Protein 9BIX (pdb70)

B-factor: mean 33.8, std 14.49, range [9.05, 86.95]

Sequence (244 aa):
ISSRWLLRVLPWTQVNGGTYRVNRRLLAPREYELSVAQTVLKIHSRVADLYNDPMNQMDQQLRLTVEALRERQEHEMINNREFGLLHNADLKQRIHTRSGPPTPDDLDELISRRRKTQVLLAHPRTIAAIGREWNARGIYPTGAELHGTDVRAWRGIPLLPCNKIPVTPEQTSSIIAMRLGEENQGVVGLHQTGIPDEYQPGLSVRFMGINDQAVIQYLVSAYYSAAVLVPDALGILEDVEIGH

Structure (mmCIF, N/CA/C/O backbone):
data_9BIX
#
_entry.id   9BIX
#
_cell.length_a   1.00
_cell.length_b   1.00
_cell.length_c   1.00
_cell.angle_alpha   90.00
_cell.angle_beta   90.00
_cell.angle_gamma   90.00
#
_symmetry.space_group_name_H-M   'P 1'
#
loop_
_atom_site.group_PDB
_atom_site.id
_atom_site.type_symbol
_atom_site.label_atom_id
_atom_site.label_alt_id
_atom_site.label_comp_id
_atom_site.label_asym_id
_atom_site.label_entity_id
_atom_site.label_seq_id
_atom_site.pdbx_PDB_ins_code
_atom_site.Cartn_x
_atom_site.Cartn_y
_atom_site.Cartn_z
_atom_site.occupancy
_atom_site.B_iso_or_equiv
_atom_site.auth_seq_id
_atom_site.auth_comp_id
_atom_site.auth_asym_id
_atom_site.auth_atom_id
_atom_site.pdbx_PDB_model_num
ATOM 1 N N . ILE A 1 50 ? 135.325 275.227 232.027 1.00 41.25 44 ILE A N 1
ATOM 2 C CA . ILE A 1 50 ? 136.523 274.845 231.290 1.00 41.25 44 ILE A CA 1
ATOM 3 C C . ILE A 1 50 ? 136.808 275.860 230.193 1.00 41.25 44 ILE A C 1
ATOM 4 O O . ILE A 1 50 ? 135.914 276.239 229.437 1.00 41.25 44 ILE A O 1
ATOM 9 N N . SER A 1 51 ? 138.061 276.299 230.111 1.00 36.25 45 SER A N 1
ATOM 10 C CA . SER A 1 51 ? 138.484 277.256 229.102 1.00 36.25 45 SER A CA 1
ATOM 11 C C . SER A 1 51 ? 139.865 276.868 228.597 1.00 36.25 45 SER A C 1
ATOM 12 O O . SER A 1 51 ? 140.506 275.949 229.114 1.00 36.25 45 SER A O 1
ATOM 15 N N . SER A 1 52 ? 140.316 277.575 227.567 1.00 32.84 46 SER A N 1
ATOM 16 C CA . SER A 1 52 ? 141.657 277.377 227.032 1.00 32.84 46 SER A CA 1
ATOM 17 C C . SER A 1 52 ? 142.631 278.196 227.867 1.00 32.84 46 SER A C 1
ATOM 18 O O . SER A 1 52 ? 142.643 279.429 227.791 1.00 32.84 46 SER A O 1
ATOM 21 N N . ARG A 1 53 ? 143.444 277.515 228.672 1.00 28.45 47 ARG A N 1
ATOM 22 C CA . ARG A 1 53 ? 144.387 278.182 229.567 1.00 28.45 47 ARG A CA 1
ATOM 23 C C . ARG A 1 53 ? 145.653 278.501 228.779 1.00 28.45 47 ARG A C 1
ATOM 24 O O . ARG A 1 53 ? 146.665 277.799 228.840 1.00 28.45 47 ARG A O 1
ATOM 32 N N . TRP A 1 54 ? 145.581 279.592 228.014 1.00 24.67 48 TRP A N 1
ATOM 33 C CA . TRP A 1 54 ? 146.697 279.975 227.157 1.00 24.67 48 TRP A CA 1
ATOM 34 C C . TRP A 1 54 ? 147.909 280.407 227.971 1.00 24.67 48 TRP A C 1
ATOM 35 O O . TRP A 1 54 ? 149.050 280.139 227.580 1.00 24.67 48 TRP A O 1
ATOM 46 N N . LEU A 1 55 ? 147.683 281.080 229.100 1.00 25.72 49 LEU A N 1
ATOM 47 C CA . LEU A 1 55 ? 148.798 281.589 229.891 1.00 25.72 49 LEU A CA 1
ATOM 48 C C . LEU A 1 55 ? 149.678 280.457 230.404 1.00 25.72 49 LEU A C 1
ATOM 49 O O . LEU A 1 55 ? 150.909 280.570 230.408 1.00 25.72 49 LEU A O 1
ATOM 54 N N . LEU A 1 56 ? 149.068 279.355 230.843 1.00 25.92 50 LEU A N 1
ATOM 55 C CA . LEU A 1 56 ? 149.857 278.213 231.287 1.00 25.92 50 LEU A CA 1
ATOM 56 C C . LEU A 1 56 ? 150.576 277.538 230.127 1.00 25.92 50 LEU A C 1
ATOM 57 O O . LEU A 1 56 ? 151.659 276.974 230.315 1.00 25.92 50 LEU A O 1
ATOM 62 N N . ARG A 1 57 ? 149.995 277.584 228.926 1.00 29.40 51 ARG A N 1
ATOM 63 C CA . ARG A 1 57 ? 150.594 276.901 227.785 1.00 29.40 51 ARG A CA 1
ATOM 64 C C . ARG A 1 57 ? 151.789 277.666 227.228 1.00 29.40 51 ARG A C 1
ATOM 65 O O . ARG A 1 57 ? 152.769 277.055 226.787 1.00 29.40 51 ARG A O 1
ATOM 73 N N . VAL A 1 58 ? 151.732 278.996 227.231 1.00 26.53 52 VAL A N 1
ATOM 74 C CA . VAL A 1 58 ? 152.779 279.776 226.581 1.00 26.53 52 VAL A CA 1
ATOM 75 C C . VAL A 1 58 ? 153.912 280.148 227.534 1.00 26.53 52 VAL A C 1
ATOM 76 O O . VAL A 1 58 ? 155.039 280.379 227.086 1.00 26.53 52 VAL A O 1
ATOM 80 N N . LEU A 1 59 ? 153.646 280.215 228.831 1.00 25.01 53 LEU A N 1
ATOM 81 C CA . LEU A 1 59 ? 154.683 280.590 229.785 1.00 25.01 53 LEU A CA 1
ATOM 82 C C . LEU A 1 59 ? 155.713 279.475 229.917 1.00 25.01 53 LEU A C 1
ATOM 83 O O . LEU A 1 59 ? 155.339 278.316 230.127 1.00 25.01 53 LEU A O 1
ATOM 88 N N . PRO A 1 60 ? 157.001 279.772 229.784 1.00 24.10 54 PRO A N 1
ATOM 89 C CA . PRO A 1 60 ? 158.026 278.802 230.178 1.00 24.10 54 PRO A CA 1
ATOM 90 C C . PRO A 1 60 ? 158.107 278.680 231.691 1.00 24.10 54 PRO A C 1
ATOM 91 O O . PRO A 1 60 ? 157.795 279.613 232.434 1.00 24.10 54 PRO A O 1
ATOM 95 N N . TRP A 1 61 ? 158.538 277.508 232.146 1.00 24.63 55 TRP A N 1
ATOM 96 C CA . TRP A 1 61 ? 158.562 277.183 233.566 1.00 24.63 55 TRP A CA 1
ATOM 97 C C . TRP A 1 61 ? 159.992 276.950 234.025 1.00 24.63 55 TRP A C 1
ATOM 98 O O . TRP A 1 61 ? 160.729 276.174 233.408 1.00 24.63 55 TRP A O 1
ATOM 109 N N . THR A 1 62 ? 160.374 277.619 235.108 1.00 30.09 56 THR A N 1
ATOM 110 C CA . THR A 1 62 ? 161.718 277.548 235.663 1.00 30.09 56 THR A CA 1
ATOM 111 C C . THR A 1 62 ? 161.697 276.727 236.944 1.00 30.09 56 THR A C 1
ATOM 112 O O . THR A 1 62 ? 160.865 276.966 237.825 1.00 30.09 56 THR A O 1
ATOM 116 N N . GLN A 1 63 ? 162.607 275.761 237.038 1.00 36.31 57 GLN A N 1
ATOM 117 C CA . GLN A 1 63 ? 162.713 274.941 238.236 1.00 36.31 57 GLN A CA 1
ATOM 118 C C . GLN A 1 63 ? 163.196 275.774 239.417 1.00 36.31 57 GLN A C 1
ATOM 119 O O . GLN A 1 63 ? 164.123 276.578 239.296 1.00 36.31 57 GLN A O 1
ATOM 125 N N . VAL A 1 64 ? 162.562 275.572 240.568 1.00 37.03 58 VAL A N 1
ATOM 126 C CA . VAL A 1 64 ? 162.861 276.311 241.788 1.00 37.03 58 VAL A CA 1
ATOM 127 C C . VAL A 1 64 ? 163.237 275.317 242.876 1.00 37.03 58 VAL A C 1
ATOM 128 O O . VAL A 1 64 ? 162.571 274.291 243.047 1.00 37.03 58 VAL A O 1
ATOM 132 N N . ASN A 1 65 ? 164.310 275.615 243.602 1.00 42.77 59 ASN A N 1
ATOM 133 C CA . ASN A 1 65 ? 164.785 274.776 244.693 1.00 42.77 59 ASN A CA 1
ATOM 134 C C . ASN A 1 65 ? 164.450 275.435 246.022 1.00 42.77 59 ASN A C 1
ATOM 135 O O . ASN A 1 65 ? 164.753 276.615 246.229 1.00 42.77 59 ASN A O 1
ATOM 140 N N . GLY A 1 66 ? 163.826 274.674 246.916 1.00 40.48 60 GLY A N 1
ATOM 141 C CA . GLY A 1 66 ? 163.462 275.177 248.221 1.00 40.48 60 GLY A CA 1
ATOM 142 C C . GLY A 1 66 ? 162.201 276.009 248.264 1.00 40.48 60 GLY A C 1
ATOM 143 O O . GLY A 1 66 ? 161.860 276.528 249.334 1.00 40.48 60 GLY A O 1
ATOM 144 N N . GLY A 1 67 ? 161.500 276.159 247.143 1.00 39.12 61 GLY A N 1
ATOM 145 C CA . GLY A 1 67 ? 160.280 276.938 247.131 1.00 39.12 61 GLY A CA 1
ATOM 146 C C . GLY A 1 67 ? 160.478 278.434 247.150 1.00 39.12 61 GLY A C 1
ATOM 147 O O . GLY A 1 67 ? 159.526 279.169 247.419 1.00 39.12 61 GLY A O 1
ATOM 148 N N . THR A 1 68 ? 161.690 278.911 246.875 1.00 44.07 62 THR A N 1
ATOM 149 C CA . THR A 1 68 ? 161.982 280.337 246.895 1.00 44.07 62 THR A CA 1
ATOM 150 C C . THR A 1 68 ? 162.858 280.699 245.704 1.00 44.07 62 THR A C 1
ATOM 151 O O . THR A 1 68 ? 163.680 279.900 245.249 1.00 44.07 62 THR A O 1
ATOM 155 N N . TYR A 1 69 ? 162.672 281.920 245.204 1.00 43.04 63 TYR A N 1
ATOM 156 C CA . TYR A 1 69 ? 163.374 282.406 244.024 1.00 43.04 63 TYR A CA 1
ATOM 157 C C . TYR A 1 69 ? 163.785 283.853 244.250 1.00 43.04 63 TYR A C 1
ATOM 158 O O . TYR A 1 69 ? 163.015 284.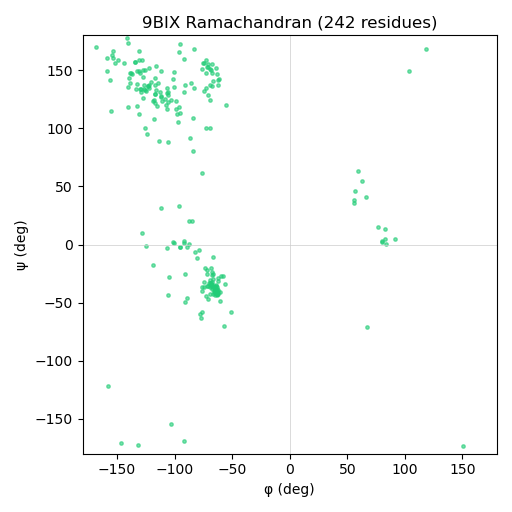642 244.802 1.00 43.04 63 TYR A O 1
ATOM 167 N N . ARG A 1 70 ? 164.997 284.198 243.820 1.00 51.19 64 ARG A N 1
ATOM 168 C CA . ARG A 1 70 ? 165.563 285.525 244.032 1.00 51.19 64 ARG A CA 1
ATOM 169 C C . ARG A 1 70 ? 165.787 286.214 242.694 1.00 51.19 64 ARG A C 1
ATOM 170 O O . ARG A 1 70 ? 166.336 285.612 241.766 1.00 51.19 64 ARG A O 1
ATOM 178 N N . VAL A 1 71 ? 165.362 287.473 242.601 1.00 56.21 65 VAL A N 1
ATOM 179 C CA . VAL A 1 71 ? 165.548 288.294 241.410 1.00 56.21 65 VAL A CA 1
ATOM 180 C C . VAL A 1 71 ? 166.195 289.607 241.829 1.00 56.21 65 VAL A C 1
ATOM 181 O O . VAL A 1 71 ? 165.679 290.303 242.710 1.00 56.21 65 VAL A O 1
ATOM 185 N N . ASN A 1 72 ? 167.315 289.947 24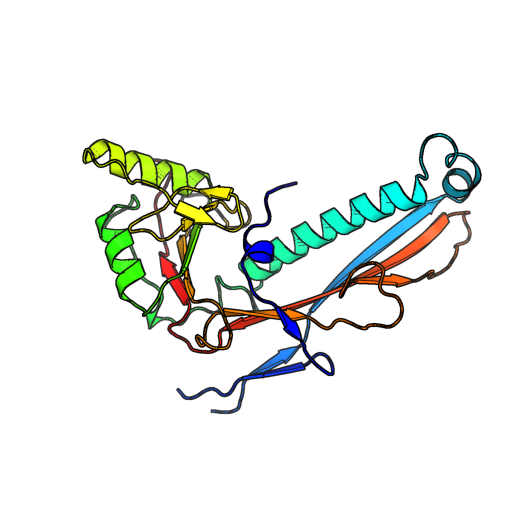1.195 1.00 67.32 66 ASN A N 1
ATOM 186 C CA . ASN A 1 72 ? 168.018 291.187 241.500 1.00 67.32 66 ASN A CA 1
ATOM 187 C C . ASN A 1 72 ? 167.278 292.382 240.913 1.00 67.32 66 ASN A C 1
ATOM 188 O O . ASN A 1 72 ? 166.900 292.375 239.737 1.00 67.32 66 ASN A O 1
ATOM 193 N N . ARG A 1 73 ? 167.084 293.414 241.731 1.00 75.03 67 ARG A N 1
ATOM 194 C CA . ARG A 1 73 ? 166.397 294.634 241.326 1.00 75.03 67 ARG A CA 1
ATOM 195 C C . ARG A 1 73 ? 167.400 295.778 241.282 1.00 75.03 67 ARG A C 1
ATOM 196 O O . ARG A 1 73 ? 168.123 296.011 242.257 1.00 75.03 67 ARG A O 1
ATOM 204 N N . ARG A 1 74 ? 167.442 296.486 240.158 1.00 84.55 68 ARG A N 1
ATOM 205 C CA . ARG A 1 74 ? 168.270 297.680 239.995 1.00 84.55 68 ARG A CA 1
ATOM 206 C C . ARG A 1 74 ? 167.359 298.815 239.537 1.00 84.55 68 ARG A C 1
ATOM 207 O O . ARG A 1 74 ? 167.015 298.902 238.354 1.00 84.55 68 ARG A O 1
ATOM 215 N N . LEU A 1 75 ? 166.972 299.681 240.468 1.00 86.95 69 LEU A N 1
ATOM 216 C CA . LEU A 1 75 ? 166.063 300.779 240.156 1.00 86.95 69 LEU A CA 1
ATOM 217 C C . LEU A 1 75 ? 166.716 301.792 239.220 1.00 86.95 69 LEU A C 1
ATOM 218 O O . LEU A 1 75 ? 167.938 301.935 239.201 1.00 86.95 69 LEU A O 1
ATOM 223 N N . LEU A 1 260 ? 167.392 297.789 244.649 1.00 77.46 254 LEU A N 1
ATOM 224 C CA . LEU A 1 260 ? 167.936 297.659 245.995 1.00 77.46 254 LEU A CA 1
ATOM 225 C C . LEU A 1 260 ? 168.105 296.194 246.374 1.00 77.46 254 LEU A C 1
ATOM 226 O O . LEU A 1 260 ? 168.809 295.445 245.697 1.00 77.46 254 LEU A O 1
ATOM 231 N N . ALA A 1 261 ? 167.458 295.794 247.464 1.00 70.56 255 ALA A N 1
ATOM 232 C CA . ALA A 1 261 ? 167.521 294.407 247.896 1.00 70.56 255 ALA A CA 1
ATOM 233 C C . ALA A 1 261 ? 166.813 293.509 246.884 1.00 70.56 255 ALA A C 1
ATOM 234 O O . ALA A 1 261 ? 165.777 293.891 246.331 1.00 70.56 255 ALA A O 1
ATOM 236 N N . PRO A 1 262 ? 167.353 292.322 246.610 1.00 63.82 256 PRO A N 1
ATOM 237 C CA . PRO A 1 262 ? 166.685 291.410 245.674 1.00 63.82 256 PRO A CA 1
ATOM 238 C C . PRO A 1 262 ? 165.303 291.018 246.172 1.00 63.82 256 PRO A C 1
ATOM 239 O O . PRO A 1 262 ? 165.083 290.826 247.369 1.00 63.82 256 PRO A O 1
ATOM 243 N N . ARG A 1 263 ? 164.367 290.903 245.234 1.00 52.72 257 ARG A N 1
ATOM 244 C CA . ARG A 1 263 ? 163.021 290.460 245.559 1.00 52.72 257 ARG A CA 1
ATOM 245 C C . ARG A 1 263 ? 162.970 288.940 245.613 1.00 52.72 257 ARG A C 1
ATOM 246 O O . ARG A 1 263 ? 163.509 288.255 244.740 1.00 52.72 257 ARG A O 1
ATOM 254 N N . GLU A 1 264 ? 162.326 288.415 246.650 1.00 52.58 258 GLU A N 1
ATOM 255 C CA . GLU A 1 264 ? 162.197 286.980 246.854 1.00 52.58 258 GLU A CA 1
ATOM 256 C C . GLU A 1 264 ? 160.777 286.543 246.525 1.00 52.58 258 GLU A C 1
ATOM 257 O O . GLU A 1 264 ? 159.810 287.155 246.989 1.00 52.58 258 GLU A O 1
ATOM 263 N N . TYR A 1 265 ? 160.660 285.488 245.725 1.00 42.22 259 TYR A N 1
ATOM 264 C CA . TYR A 1 265 ? 159.375 284.913 245.351 1.00 42.22 259 TYR A CA 1
ATOM 265 C C . TYR A 1 265 ? 159.217 283.572 246.053 1.00 42.22 259 TYR A C 1
ATOM 266 O O . TYR A 1 265 ? 160.076 282.695 245.921 1.00 42.22 259 TYR A O 1
ATOM 275 N N . GLU A 1 266 ? 158.123 283.417 246.790 1.00 39.56 260 GLU A N 1
ATOM 276 C CA . GLU A 1 266 ? 157.790 282.168 247.460 1.00 39.56 260 GLU A CA 1
ATOM 277 C C . GLU A 1 266 ? 156.639 281.505 246.721 1.00 39.56 260 GLU A C 1
ATOM 278 O O . GLU A 1 266 ? 155.660 282.171 246.369 1.00 39.56 260 GLU A O 1
ATOM 284 N N . LEU A 1 267 ? 156.761 280.202 246.482 1.00 26.80 261 LEU A N 1
ATOM 285 C CA . LEU A 1 267 ? 155.722 279.481 245.760 1.00 26.80 261 LEU A CA 1
ATOM 286 C C . LEU A 1 267 ? 154.410 279.516 246.530 1.00 26.80 261 LEU A C 1
ATOM 287 O O . LEU A 1 267 ? 154.381 279.359 247.753 1.00 26.80 261 LEU A O 1
ATOM 292 N N . SER A 1 268 ? 153.321 279.737 245.805 1.00 24.24 262 SER A N 1
ATOM 293 C CA . SER A 1 268 ? 151.979 279.673 246.358 1.00 24.24 262 SER A CA 1
ATOM 294 C C . SER A 1 268 ? 151.382 278.297 246.082 1.00 24.24 262 SER A C 1
ATOM 295 O O . SER A 1 268 ? 151.887 277.528 245.265 1.00 24.24 262 SER A O 1
ATOM 298 N N . VAL A 1 269 ? 150.295 277.986 246.780 1.00 23.89 263 VAL A N 1
ATOM 299 C CA . VAL A 1 269 ? 149.692 276.661 246.711 1.00 23.89 263 VAL A CA 1
ATOM 300 C C . VAL A 1 269 ? 148.213 276.790 246.377 1.00 23.89 263 VAL A C 1
ATOM 301 O O . VAL A 1 269 ? 147.547 277.743 246.796 1.00 23.89 263 VAL A O 1
ATOM 305 N N . ALA A 1 270 ? 147.712 275.843 245.588 1.00 26.17 264 ALA A N 1
ATOM 306 C CA . ALA A 1 270 ? 146.285 275.661 245.348 1.00 26.17 264 ALA A CA 1
ATOM 307 C C . ALA A 1 270 ? 145.913 274.279 245.870 1.00 26.17 264 ALA A C 1
ATOM 308 O O . ALA A 1 270 ? 146.284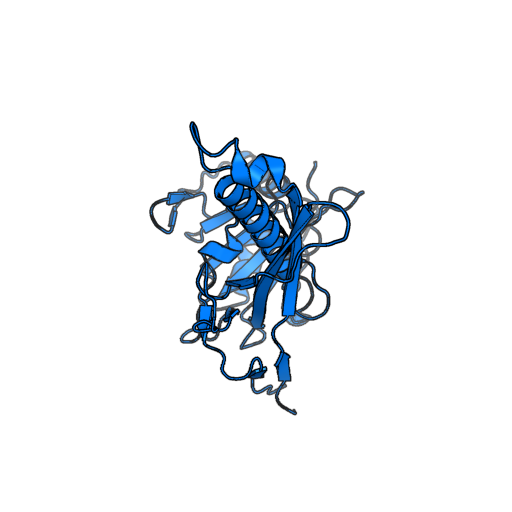 273.265 245.271 1.00 26.17 264 ALA A O 1
ATOM 310 N N . GLN A 1 271 ? 145.194 274.237 246.989 1.00 28.73 265 GLN A N 1
ATOM 311 C CA . GLN A 1 271 ? 144.870 272.991 247.668 1.00 28.73 265 GLN A CA 1
ATOM 312 C C . GLN A 1 271 ? 143.367 272.760 247.693 1.00 28.73 265 GLN A C 1
ATOM 313 O O . GLN A 1 271 ? 142.584 273.701 247.848 1.00 28.73 265 GLN A O 1
ATOM 319 N N . THR A 1 272 ? 142.976 271.496 247.548 1.00 29.65 266 THR A N 1
ATOM 320 C CA . THR A 1 272 ? 141.589 271.083 247.679 1.00 29.65 266 THR A CA 1
ATOM 321 C C . THR A 1 272 ? 141.544 269.712 248.339 1.00 29.65 266 THR A C 1
ATOM 322 O O . THR A 1 272 ? 142.512 268.950 248.287 1.00 29.65 266 THR A O 1
ATOM 326 N N . VAL A 1 273 ? 140.414 269.410 248.968 1.00 30.17 267 VAL A N 1
ATOM 327 C CA . VAL A 1 273 ? 140.188 268.123 249.616 1.00 30.17 267 VAL A CA 1
ATOM 328 C C . VAL A 1 273 ? 139.199 267.337 248.768 1.00 30.17 267 VAL A C 1
ATOM 329 O O . VAL A 1 273 ? 138.064 267.778 248.554 1.00 30.17 267 VAL A O 1
ATOM 333 N N . LEU A 1 274 ? 139.629 266.173 248.288 1.00 31.41 268 LEU A N 1
ATOM 334 C CA . LEU A 1 274 ? 138.796 265.303 247.464 1.00 31.41 268 LEU A CA 1
ATOM 335 C C . LEU A 1 274 ? 138.134 264.261 248.362 1.00 31.41 268 LEU A C 1
ATOM 336 O O . LEU A 1 274 ? 138.811 263.393 248.920 1.00 31.41 268 LEU A O 1
ATOM 341 N N . LYS A 1 275 ? 136.813 264.342 248.492 1.00 33.22 269 LYS A N 1
ATOM 342 C CA . LYS A 1 275 ? 136.045 263.465 249.369 1.00 33.22 269 LYS A CA 1
ATOM 343 C C . LYS A 1 275 ? 135.299 262.435 248.533 1.00 33.22 269 LYS A C 1
ATOM 344 O O . LYS A 1 275 ? 134.509 262.797 247.655 1.00 33.22 269 LYS A O 1
ATOM 350 N N . ILE A 1 276 ? 135.543 261.157 248.813 1.00 36.50 270 ILE A N 1
ATOM 351 C CA . ILE A 1 276 ? 134.897 260.050 248.117 1.00 36.50 270 ILE A CA 1
ATOM 352 C C . ILE A 1 276 ? 134.321 259.100 249.156 1.00 36.50 270 ILE A C 1
ATOM 353 O O . ILE A 1 276 ? 135.016 258.717 250.103 1.00 36.50 270 ILE A O 1
ATOM 358 N N . HIS A 1 277 ? 133.059 258.722 248.983 1.00 37.76 271 HIS A N 1
ATOM 359 C CA . HIS A 1 277 ? 132.460 257.726 249.859 1.00 37.76 271 HIS A CA 1
ATOM 360 C C . HIS A 1 277 ? 133.024 256.343 249.553 1.00 37.76 271 HIS A C 1
ATOM 361 O O . HIS A 1 277 ? 133.362 256.024 248.411 1.00 37.76 271 HIS A O 1
ATOM 368 N N . SER A 1 278 ? 133.129 255.517 250.597 1.00 39.35 272 SER A N 1
ATOM 369 C CA . SER A 1 278 ? 133.779 254.217 250.454 1.00 39.35 272 SER A CA 1
ATOM 370 C C . SER A 1 278 ? 132.989 253.275 249.556 1.00 39.35 272 SER A C 1
ATOM 371 O O . SER A 1 278 ? 133.580 252.400 248.912 1.00 39.35 272 SER A O 1
ATOM 374 N N . ARG A 1 279 ? 131.664 253.423 249.508 1.00 41.88 273 ARG A N 1
ATOM 375 C CA . ARG A 1 279 ? 130.863 252.583 248.624 1.00 41.88 273 ARG A CA 1
ATOM 376 C C . ARG A 1 279 ? 131.213 252.826 247.162 1.00 41.88 273 ARG A C 1
ATOM 377 O O . ARG A 1 279 ? 131.307 251.879 246.372 1.00 41.88 273 ARG A O 1
ATOM 385 N N . VAL A 1 280 ? 131.409 254.090 246.784 1.00 44.64 274 VAL A N 1
ATOM 386 C CA . VAL A 1 280 ? 131.750 254.417 245.402 1.00 44.64 274 VAL A CA 1
ATOM 387 C C . VAL A 1 280 ? 133.096 253.814 245.025 1.00 44.64 274 VAL A C 1
ATOM 388 O O . VAL A 1 280 ? 133.264 253.269 243.927 1.00 44.64 274 VAL A O 1
ATOM 392 N N . ALA A 1 281 ? 134.076 253.902 245.925 1.00 44.68 275 ALA A N 1
ATOM 393 C CA . ALA A 1 281 ? 135.402 253.373 245.627 1.00 44.68 275 ALA A CA 1
ATOM 394 C C . ALA A 1 281 ? 135.400 251.853 245.522 1.00 44.68 275 ALA A C 1
ATOM 395 O O . ALA A 1 281 ? 136.284 251.280 244.876 1.00 44.68 275 ALA A O 1
ATOM 397 N N . ASP A 1 282 ? 134.428 251.186 246.146 1.00 46.21 276 ASP A N 1
ATOM 398 C CA . ASP A 1 282 ? 134.415 249.727 246.162 1.00 46.21 276 ASP A CA 1
ATOM 399 C C . ASP A 1 282 ? 133.668 249.145 244.967 1.00 46.21 276 ASP A C 1
ATOM 400 O O . ASP A 1 282 ? 134.156 248.216 244.315 1.00 46.21 276 ASP A O 1
ATOM 405 N N . LEU A 1 283 ? 132.486 249.680 244.657 1.00 46.53 277 LEU A N 1
ATOM 406 C CA . LEU A 1 283 ? 131.567 249.013 243.745 1.00 46.53 277 LEU A CA 1
ATOM 407 C C . LEU A 1 283 ? 131.490 249.623 242.352 1.00 46.53 277 LEU A C 1
ATOM 408 O O . LEU A 1 283 ? 131.205 248.894 241.399 1.00 46.53 277 LEU A O 1
ATOM 413 N N . TYR A 1 284 ? 131.741 250.923 242.201 1.00 55.18 278 TYR A N 1
ATOM 414 C CA . TYR A 1 284 ? 131.489 251.623 240.947 1.00 55.18 278 TYR A CA 1
ATOM 415 C C . TYR A 1 284 ? 132.733 251.729 240.073 1.00 55.18 278 TYR A C 1
ATOM 416 O O . TYR A 1 284 ? 132.901 252.719 239.355 1.00 55.18 278 TYR A O 1
ATOM 425 N N . ASN A 1 285 ? 133.611 250.731 240.117 1.00 63.00 279 ASN A N 1
ATOM 426 C CA . ASN A 1 285 ? 134.849 250.755 239.351 1.00 63.00 279 ASN A CA 1
ATOM 427 C C . ASN A 1 285 ? 134.795 249.905 238.089 1.00 63.00 279 ASN A C 1
ATOM 428 O O . ASN A 1 285 ? 135.803 249.813 237.382 1.00 63.00 279 ASN A O 1
ATOM 433 N N . ASP A 1 286 ? 133.650 249.277 237.786 1.00 76.43 280 ASP A N 1
ATOM 434 C CA . ASP A 1 286 ? 133.605 248.372 236.636 1.00 76.43 280 ASP A CA 1
ATOM 435 C C . ASP A 1 286 ? 133.562 249.128 235.312 1.00 76.43 280 ASP A C 1
ATOM 436 O O . ASP A 1 286 ? 134.450 248.911 234.469 1.00 76.43 280 ASP A O 1
ATOM 441 N N . PRO A 1 287 ? 132.584 250.006 235.050 1.00 76.26 281 PRO A N 1
ATOM 442 C CA . PRO A 1 287 ? 132.604 250.704 233.753 1.00 76.26 281 PRO A CA 1
ATOM 443 C C . PRO A 1 287 ? 133.742 251.701 233.644 1.00 76.26 281 PRO A C 1
ATOM 444 O O . PRO A 1 287 ? 134.399 251.777 232.599 1.00 76.26 281 PRO A O 1
ATOM 448 N N . MET A 1 288 ? 133.994 252.467 234.702 1.00 72.01 282 MET A N 1
ATOM 449 C CA . MET A 1 288 ? 135.119 253.386 234.755 1.00 72.01 282 MET A CA 1
ATOM 450 C C . MET A 1 288 ? 135.465 253.633 236.215 1.00 72.01 282 MET A C 1
ATOM 451 O O . MET A 1 288 ? 134.572 253.732 237.061 1.00 72.01 282 MET A O 1
ATOM 456 N N . ASN A 1 289 ? 136.759 253.733 236.503 1.00 65.36 283 ASN A N 1
ATOM 457 C CA . ASN A 1 289 ? 137.228 253.959 237.867 1.00 65.36 283 ASN A CA 1
ATOM 458 C C . ASN A 1 289 ? 136.846 255.374 238.278 1.00 65.36 283 ASN A C 1
ATOM 459 O O . ASN A 1 289 ? 137.508 256.343 237.905 1.00 65.36 283 ASN A O 1
ATOM 464 N N . GLN A 1 290 ? 135.766 255.496 239.053 1.00 61.20 284 GLN A N 1
ATOM 465 C CA . GLN A 1 290 ? 135.269 256.812 239.435 1.00 61.20 284 GLN A CA 1
ATOM 466 C C . GLN A 1 290 ? 136.207 257.539 240.389 1.00 61.20 284 GLN A C 1
ATOM 467 O O . GLN A 1 290 ? 136.117 258.765 240.509 1.00 61.20 284 GLN A O 1
ATOM 473 N N . MET A 1 291 ? 137.096 256.817 241.075 1.00 61.03 285 MET A N 1
ATOM 474 C CA . MET A 1 291 ? 138.107 257.483 241.888 1.00 61.03 285 MET A CA 1
ATOM 475 C C . MET A 1 291 ? 139.052 258.297 241.015 1.00 61.03 285 MET A C 1
ATOM 476 O O . MET A 1 291 ? 139.421 259.423 241.365 1.00 61.03 285 MET A O 1
ATOM 481 N N . ASP A 1 292 ? 139.451 257.741 239.869 1.00 56.56 286 ASP A N 1
ATOM 482 C CA . ASP A 1 292 ? 140.312 258.473 238.948 1.00 56.56 286 ASP A CA 1
ATOM 483 C C . ASP A 1 292 ? 139.543 259.552 238.197 1.00 56.56 286 ASP A C 1
ATOM 484 O O . ASP A 1 292 ? 140.113 260.597 237.862 1.00 56.56 286 ASP A O 1
ATOM 489 N N . GLN A 1 293 ? 138.259 259.317 237.915 1.00 55.02 287 GLN A N 1
ATOM 490 C CA . GLN A 1 293 ? 137.449 260.328 237.242 1.00 55.02 287 GLN A CA 1
ATOM 491 C C . GLN A 1 293 ? 137.306 261.578 238.098 1.00 55.02 287 GLN A C 1
ATOM 492 O O . GLN A 1 293 ? 137.417 262.703 237.598 1.00 55.02 287 GLN A O 1
ATOM 498 N N . GLN A 1 294 ? 137.052 261.401 239.395 1.00 47.44 288 GLN A N 1
ATOM 499 C CA . GLN A 1 294 ? 136.952 262.551 240.286 1.00 47.44 288 GLN A CA 1
ATOM 500 C C . GLN A 1 294 ? 138.300 263.239 240.446 1.00 47.44 288 GLN A C 1
ATOM 501 O O . GLN A 1 294 ? 138.365 264.460 240.626 1.00 47.44 288 GLN A O 1
ATOM 507 N N . LEU A 1 295 ? 139.389 262.469 240.389 1.00 44.02 289 LEU A N 1
ATOM 508 C CA . LEU A 1 295 ? 140.715 263.061 240.509 1.00 44.02 289 LEU A CA 1
ATOM 509 C C . LEU A 1 295 ? 141.014 263.987 239.338 1.00 44.02 289 LEU A C 1
ATOM 510 O O . LEU A 1 295 ? 141.539 265.090 239.529 1.00 44.02 289 LEU A O 1
ATOM 515 N N . ARG A 1 296 ? 140.680 263.563 238.117 1.00 45.97 290 ARG A N 1
ATOM 516 C CA . ARG A 1 296 ? 140.906 264.416 236.955 1.00 45.97 290 ARG A CA 1
ATOM 517 C C . ARG A 1 296 ? 140.006 265.645 236.983 1.00 45.97 290 ARG A C 1
ATOM 518 O O . ARG A 1 296 ? 140.419 266.731 236.562 1.00 45.97 290 ARG A O 1
ATOM 526 N N . LEU A 1 297 ? 138.773 265.493 237.469 1.00 40.16 291 LEU A N 1
ATOM 527 C CA . LEU A 1 297 ? 137.877 266.640 237.571 1.00 40.16 291 LEU A CA 1
ATOM 528 C C . LEU A 1 297 ? 138.426 267.690 238.528 1.00 40.16 291 LEU A C 1
ATOM 529 O O . LEU A 1 297 ? 138.342 268.893 238.256 1.00 40.16 291 LEU A O 1
ATOM 534 N N . THR A 1 298 ? 138.986 267.254 239.659 1.00 36.97 292 THR A N 1
ATOM 535 C CA . THR A 1 298 ? 139.535 268.201 240.625 1.00 36.97 292 THR A CA 1
ATOM 536 C C . THR A 1 298 ? 140.817 268.843 240.110 1.00 36.97 292 THR A C 1
ATOM 537 O O . THR A 1 298 ? 141.076 270.021 240.380 1.00 36.97 292 THR A O 1
ATOM 541 N N . VAL A 1 299 ? 141.638 268.085 239.380 1.00 33.69 293 VAL A N 1
ATOM 542 C CA . VAL A 1 299 ? 142.874 268.639 238.834 1.00 33.69 293 VAL A CA 1
ATOM 543 C C . VAL A 1 299 ? 142.567 269.750 237.837 1.00 33.69 293 VAL A C 1
ATOM 544 O O . VAL A 1 299 ? 143.236 270.790 237.819 1.00 33.69 293 VAL A O 1
ATOM 548 N N . GLU A 1 300 ? 141.549 269.552 236.996 1.00 33.94 294 GLU A N 1
ATOM 549 C CA . GLU A 1 300 ? 141.159 270.593 236.051 1.00 33.94 294 GLU A CA 1
ATOM 550 C C . GLU A 1 300 ? 140.691 271.847 236.774 1.00 33.94 294 GLU A C 1
ATOM 551 O O . GLU A 1 300 ? 140.979 272.967 236.338 1.00 33.94 294 GLU A O 1
ATOM 557 N N . ALA A 1 301 ? 139.959 271.681 237.876 1.00 29.62 295 ALA A N 1
ATOM 558 C CA . ALA A 1 301 ? 139.523 272.836 238.653 1.00 29.62 295 ALA A CA 1
ATOM 559 C C . ALA A 1 301 ? 140.711 273.588 239.242 1.00 29.62 295 ALA A C 1
ATOM 560 O O . ALA A 1 301 ? 140.703 274.823 239.303 1.00 29.62 295 ALA A O 1
ATOM 562 N N . LEU A 1 302 ? 141.737 272.861 239.692 1.00 27.03 296 LEU A N 1
ATOM 563 C CA . LEU A 1 302 ? 142.932 273.515 240.218 1.00 27.03 296 LEU A CA 1
ATOM 564 C C . LEU A 1 302 ? 143.659 274.301 239.135 1.00 27.03 296 LEU A C 1
ATOM 565 O O . LEU A 1 302 ? 144.157 275.403 239.389 1.00 27.03 296 LEU A O 1
ATOM 570 N N . ARG A 1 303 ? 143.742 273.746 237.923 1.00 26.79 297 ARG A N 1
ATOM 571 C CA . ARG A 1 303 ? 144.403 274.452 236.830 1.00 26.79 297 ARG A CA 1
ATOM 572 C C . ARG A 1 303 ? 143.679 275.749 236.492 1.00 26.79 297 ARG A C 1
ATOM 573 O O . ARG A 1 303 ? 144.317 276.761 236.181 1.00 26.79 297 ARG A O 1
ATOM 581 N N . GLU A 1 304 ? 142.346 275.736 236.535 1.00 28.35 298 GLU A N 1
ATOM 582 C CA . GLU A 1 304 ? 141.590 276.961 236.297 1.00 28.35 298 GLU A CA 1
ATOM 583 C C . GLU A 1 304 ? 141.875 278.003 237.370 1.00 28.35 298 GLU A C 1
ATOM 584 O O . GLU A 1 304 ? 141.910 279.205 237.083 1.00 28.35 298 GLU A O 1
ATOM 590 N N . ARG A 1 305 ? 142.067 277.565 238.616 1.00 25.98 299 ARG A N 1
ATOM 591 C CA . ARG A 1 305 ? 142.364 278.509 239.688 1.00 25.98 299 ARG A CA 1
ATOM 592 C C . ARG A 1 305 ? 143.772 279.077 239.554 1.00 25.98 299 ARG A C 1
ATOM 593 O O . ARG A 1 305 ? 144.005 280.249 239.871 1.00 25.98 299 ARG A O 1
ATOM 601 N N . GLN A 1 306 ? 144.728 278.261 239.102 1.00 23.56 300 GLN A N 1
ATOM 602 C CA . GLN A 1 306 ? 146.077 278.766 238.868 1.00 23.56 300 GLN A CA 1
ATOM 603 C C . GLN A 1 306 ? 146.082 279.837 237.787 1.00 23.56 300 GLN A C 1
ATOM 604 O O . GLN A 1 306 ? 146.767 280.858 237.915 1.00 23.56 300 GLN A O 1
ATOM 610 N N . GLU A 1 307 ? 145.329 279.614 236.709 1.00 24.75 301 GLU A N 1
ATOM 611 C CA . GLU A 1 307 ? 145.220 280.611 235.651 1.00 24.75 301 GLU A CA 1
ATOM 612 C C . GLU A 1 307 ? 144.627 281.909 236.181 1.00 24.75 301 GLU A C 1
ATOM 613 O O . GLU A 1 307 ? 145.079 283.001 235.821 1.00 24.75 301 GLU A O 1
ATOM 619 N N . HIS A 1 308 ? 143.612 281.808 237.038 1.00 22.71 302 HIS A N 1
ATOM 620 C CA . HIS A 1 308 ? 142.991 283.002 237.601 1.00 22.71 302 HIS A CA 1
ATOM 621 C C . HIS A 1 308 ? 143.952 283.761 238.510 1.00 22.71 302 HIS A C 1
ATOM 622 O O . HIS A 1 308 ? 143.965 284.997 238.511 1.00 22.71 302 HIS A O 1
ATOM 629 N N . GLU A 1 309 ? 144.758 283.044 239.296 1.00 26.20 303 GLU A N 1
ATOM 630 C CA . GLU A 1 309 ? 145.629 283.713 240.257 1.00 26.20 303 GLU A CA 1
ATOM 631 C C . GLU A 1 309 ? 146.815 284.382 239.576 1.00 26.20 303 GLU A C 1
ATOM 632 O O . GLU A 1 309 ? 147.235 285.470 239.982 1.00 26.20 303 GLU A O 1
ATOM 638 N N . MET A 1 310 ? 147.362 283.763 238.532 1.00 24.87 304 MET A N 1
ATOM 639 C CA . MET A 1 310 ? 148.516 284.349 237.864 1.00 24.87 304 MET A CA 1
ATOM 640 C C . MET A 1 310 ? 148.188 285.651 237.149 1.00 24.87 304 MET A C 1
ATOM 641 O O . MET A 1 310 ? 149.110 286.346 236.714 1.00 24.87 304 MET A O 1
ATOM 646 N N . ILE A 1 311 ? 146.911 285.994 237.018 1.00 23.18 305 ILE A N 1
ATOM 647 C CA . ILE A 1 311 ? 146.497 287.255 236.424 1.00 23.18 305 ILE A CA 1
ATOM 648 C C . ILE A 1 311 ? 146.004 288.241 237.477 1.00 23.18 305 ILE A C 1
ATOM 649 O O . ILE A 1 311 ? 146.351 289.421 237.432 1.00 23.18 305 ILE A O 1
ATOM 654 N N . ASN A 1 312 ? 145.208 287.777 238.439 1.00 24.79 306 ASN A N 1
ATOM 655 C CA . ASN A 1 312 ? 144.475 288.664 239.332 1.00 24.79 306 ASN A CA 1
ATOM 656 C C . ASN A 1 312 ? 145.026 288.725 240.750 1.00 24.79 306 ASN A C 1
ATOM 657 O O . ASN A 1 312 ? 144.501 289.493 241.562 1.00 24.79 306 ASN A O 1
ATOM 662 N N . ASN A 1 313 ? 146.052 287.947 241.080 1.00 29.02 307 ASN A N 1
ATOM 663 C CA . ASN A 1 313 ? 146.604 287.997 242.427 1.00 29.02 307 ASN A CA 1
ATOM 664 C C . ASN A 1 313 ? 147.305 289.329 242.662 1.00 29.02 307 ASN A C 1
ATOM 665 O O . ASN A 1 313 ? 148.033 289.827 241.801 1.00 29.02 307 ASN A O 1
ATOM 670 N N . ARG A 1 314 ? 147.094 289.917 243.832 1.00 34.36 308 ARG A N 1
ATOM 671 C CA . ARG A 1 314 ? 147.696 291.216 244.138 1.00 34.36 308 ARG A CA 1
ATOM 672 C C . ARG A 1 314 ? 149.145 291.139 244.573 1.00 34.36 308 ARG A C 1
ATOM 673 O O . ARG A 1 314 ? 149.825 292.145 244.612 1.00 34.36 308 ARG A O 1
ATOM 681 N N . GLU A 1 315 ? 149.633 289.953 244.860 1.00 34.42 309 GLU A N 1
ATOM 682 C CA . GLU A 1 315 ? 151.040 289.827 245.224 1.00 34.42 309 GLU A CA 1
ATOM 683 C C . GLU A 1 315 ? 151.918 289.568 244.003 1.00 34.42 309 GLU A C 1
ATOM 684 O O . GLU A 1 315 ? 152.932 290.245 243.809 1.00 34.42 309 GLU A O 1
ATOM 690 N N . PHE A 1 316 ? 151.548 288.594 243.167 1.00 29.56 310 PHE A N 1
ATOM 691 C CA . PHE A 1 316 ? 152.375 288.221 242.025 1.00 29.56 310 PHE A CA 1
ATOM 692 C C . PHE A 1 316 ? 151.609 288.194 240.706 1.00 29.56 310 PHE A C 1
ATOM 693 O O . PHE A 1 316 ? 152.153 287.718 239.703 1.00 29.56 310 PHE A O 1
ATOM 701 N N . GLY A 1 317 ? 150.374 288.687 240.671 1.00 27.15 311 GLY A N 1
ATOM 702 C CA . GLY A 1 317 ? 149.621 288.684 239.432 1.00 27.15 311 GLY A CA 1
ATOM 703 C C . GLY A 1 317 ? 150.187 289.655 238.414 1.00 27.15 311 GLY A C 1
ATOM 704 O O . GLY A 1 317 ? 150.781 290.678 238.751 1.00 27.15 311 GLY A O 1
ATOM 705 N N . LEU A 1 318 ? 149.989 289.323 237.138 1.00 24.10 312 LEU A N 1
ATOM 706 C CA . LEU A 1 318 ? 150.548 290.129 236.059 1.00 24.10 312 LEU A CA 1
ATOM 707 C C . LEU A 1 318 ? 149.843 291.469 235.898 1.00 24.10 312 LEU A C 1
ATOM 708 O O . LEU A 1 318 ? 150.453 292.415 235.391 1.00 24.10 312 LEU A O 1
ATOM 713 N N . LEU A 1 319 ? 148.583 291.577 236.316 1.00 24.21 313 LEU A N 1
ATOM 714 C CA . LEU A 1 319 ? 147.869 292.842 236.227 1.00 24.21 313 LEU A CA 1
ATOM 715 C C . LEU A 1 319 ? 148.246 293.816 237.333 1.00 24.21 313 LEU A C 1
ATOM 716 O O . LEU A 1 319 ? 147.775 294.957 237.316 1.00 24.21 313 LEU A O 1
ATOM 721 N N . HIS A 1 320 ? 149.072 293.398 238.292 1.00 28.10 314 HIS A N 1
ATOM 722 C CA . HIS A 1 320 ? 149.488 294.267 239.379 1.00 28.10 314 HIS A CA 1
ATOM 723 C C . HIS A 1 320 ? 150.998 294.387 239.513 1.00 28.10 314 HIS A C 1
ATOM 724 O O . HIS A 1 320 ? 151.466 295.120 240.389 1.00 28.10 314 HIS A O 1
ATOM 731 N N . ASN A 1 321 ? 151.771 293.698 238.676 1.00 32.22 315 ASN A N 1
ATOM 732 C CA . ASN A 1 321 ? 153.226 293.742 238.731 1.00 32.22 315 ASN A CA 1
ATOM 733 C C . ASN A 1 321 ? 153.822 294.435 237.511 1.00 32.22 315 ASN A C 1
ATOM 734 O O . ASN A 1 321 ? 154.926 294.102 237.077 1.00 32.22 315 ASN A O 1
ATOM 739 N N . ALA A 1 322 ? 153.103 295.400 236.952 1.00 34.93 316 ALA A N 1
ATOM 740 C CA . ALA A 1 322 ? 153.578 296.170 235.815 1.00 34.93 316 ALA A CA 1
ATOM 741 C C . ALA A 1 322 ? 154.094 297.522 236.286 1.00 34.93 316 ALA A C 1
ATOM 742 O O . ALA A 1 322 ? 153.466 298.185 237.117 1.00 34.93 316 ALA A O 1
ATOM 744 N N . ASP A 1 323 ? 155.249 297.920 235.758 1.00 39.97 317 ASP A N 1
ATOM 745 C CA . ASP A 1 323 ? 155.827 299.210 236.101 1.00 39.97 317 ASP A CA 1
ATOM 746 C C . ASP A 1 323 ? 154.914 300.340 235.638 1.00 39.97 317 ASP A C 1
ATOM 747 O O . ASP A 1 323 ? 154.223 300.234 234.621 1.00 39.97 317 ASP A O 1
ATOM 752 N N . LEU A 1 324 ? 154.911 301.433 236.405 1.00 39.71 318 LEU A N 1
ATOM 753 C CA . LEU A 1 324 ? 154.046 302.562 236.080 1.00 39.71 318 LEU A CA 1
ATOM 754 C C . LEU A 1 324 ? 154.396 303.172 234.730 1.00 39.71 318 LEU A C 1
ATOM 755 O O . LEU A 1 324 ? 153.523 303.731 234.057 1.00 39.71 318 LEU A O 1
ATOM 760 N N . LYS A 1 325 ? 155.662 303.082 234.318 1.00 40.20 319 LYS A N 1
ATOM 761 C CA . LYS A 1 325 ? 156.041 303.559 232.993 1.00 40.20 319 LYS A CA 1
ATOM 762 C C . LYS A 1 325 ? 155.511 302.648 231.895 1.00 40.20 319 LYS A C 1
ATOM 763 O O . LYS A 1 325 ? 155.379 303.079 230.744 1.00 40.20 319 LYS A O 1
ATOM 769 N N . GLN A 1 326 ? 155.205 301.398 232.225 1.00 33.46 320 GLN A N 1
ATOM 770 C CA . GLN A 1 326 ? 154.739 300.419 231.253 1.00 33.46 320 GLN A CA 1
ATOM 771 C C . GLN A 1 326 ? 153.222 300.367 231.133 1.00 33.46 320 GLN A C 1
ATOM 772 O O . GLN A 1 326 ? 152.706 299.535 230.381 1.00 33.46 320 GLN A O 1
ATOM 778 N N . ARG A 1 327 ? 152.498 301.221 231.848 1.00 33.30 321 ARG A N 1
ATOM 779 C CA . ARG A 1 327 ? 151.046 301.297 231.749 1.00 33.30 321 ARG A CA 1
ATOM 780 C C . ARG A 1 327 ? 150.676 302.514 230.913 1.00 33.30 321 ARG A C 1
ATOM 781 O O . ARG A 1 327 ? 151.080 303.637 231.233 1.00 33.30 321 ARG A O 1
ATOM 789 N N . ILE A 1 328 ? 149.905 302.294 229.848 1.00 31.21 322 ILE A N 1
ATOM 790 C CA . ILE A 1 328 ? 149.518 303.359 228.936 1.00 31.21 322 ILE A CA 1
ATOM 791 C C . ILE A 1 328 ? 148.009 303.333 228.748 1.00 31.21 322 ILE A C 1
ATOM 792 O O . ILE A 1 328 ? 147.345 302.322 228.980 1.00 31.21 322 ILE A O 1
ATOM 797 N N . HIS A 1 329 ? 147.473 304.471 228.324 1.00 36.78 323 HIS A N 1
ATOM 798 C CA . HIS A 1 329 ? 146.053 304.629 228.058 1.00 36.78 323 HIS A CA 1
ATOM 799 C C . HIS A 1 329 ? 145.828 304.914 226.580 1.00 36.78 323 HIS A C 1
ATOM 800 O O . HIS A 1 329 ? 146.697 305.447 225.886 1.00 36.78 323 HIS A O 1
ATOM 807 N N . THR A 1 330 ? 144.646 304.542 226.103 1.00 39.51 324 THR A N 1
ATOM 808 C CA . THR A 1 330 ? 144.294 304.754 224.708 1.00 39.51 324 THR A CA 1
ATOM 809 C C . THR A 1 330 ? 143.977 306.222 224.452 1.00 39.51 324 THR A C 1
ATOM 810 O O . THR A 1 330 ? 143.612 306.970 225.363 1.00 39.51 324 THR A O 1
ATOM 814 N N . ARG A 1 331 ? 144.133 306.634 223.192 1.00 44.62 325 ARG A N 1
ATOM 815 C CA . ARG A 1 331 ? 143.781 307.998 222.809 1.00 44.62 325 ARG A CA 1
ATOM 816 C C . ARG A 1 331 ? 142.290 308.249 222.999 1.00 44.62 325 ARG A C 1
ATOM 817 O O . ARG A 1 331 ? 141.882 309.304 223.497 1.00 44.62 325 ARG A O 1
ATOM 825 N N . SER A 1 332 ? 141.462 307.285 222.606 1.00 45.02 326 SER A N 1
ATOM 826 C CA . SER A 1 332 ? 140.018 307.355 222.765 1.00 45.02 326 SER A CA 1
ATOM 827 C C . SER A 1 332 ? 139.522 306.050 223.372 1.00 45.02 326 SER A C 1
ATOM 828 O O . SER A 1 332 ? 140.305 305.198 223.797 1.00 45.02 326 SER A O 1
ATOM 831 N N . GLY A 1 333 ? 138.202 305.906 223.424 1.00 40.24 327 GLY A N 1
ATOM 832 C CA . GLY A 1 333 ? 137.581 304.738 224.003 1.00 40.24 327 GLY A CA 1
ATOM 833 C C . GLY A 1 333 ? 137.999 303.416 223.385 1.00 40.24 327 GLY A C 1
ATOM 834 O O . GLY A 1 333 ? 138.702 302.613 224.006 1.00 40.24 327 GLY A O 1
ATOM 835 N N . PRO A 1 334 ? 137.568 303.163 222.146 1.00 35.19 328 PRO A N 1
ATOM 836 C CA . PRO A 1 334 ? 137.765 301.836 221.564 1.00 35.19 328 PRO A CA 1
ATOM 837 C C . PRO A 1 334 ? 139.233 301.563 221.293 1.00 35.19 328 PRO A C 1
ATOM 838 O O . PRO A 1 334 ? 140.031 302.499 221.111 1.00 35.19 328 PRO A O 1
ATOM 842 N N . PRO A 1 335 ? 139.626 300.270 221.367 1.00 29.54 329 PRO A N 1
ATOM 843 C CA . PRO A 1 335 ? 141.014 299.896 221.066 1.00 29.54 329 PRO A CA 1
ATOM 844 C C . PRO A 1 335 ? 141.345 299.972 219.585 1.00 29.54 329 PRO A C 1
ATOM 845 O O . PRO A 1 335 ? 141.053 299.051 218.845 1.00 29.54 329 PRO A O 1
ATOM 849 N N . THR A 1 336 ? 141.995 301.022 219.161 1.00 26.83 330 THR A N 1
ATOM 850 C CA . THR A 1 336 ? 142.268 301.268 217.769 1.00 26.83 330 THR A CA 1
ATOM 851 C C . THR A 1 336 ? 143.601 300.709 217.337 1.00 26.83 330 THR A C 1
ATOM 852 O O . THR A 1 336 ? 144.425 300.381 218.150 1.00 26.83 330 THR A O 1
ATOM 856 N N . PRO A 1 337 ? 143.772 300.504 216.031 1.00 24.96 331 PRO A N 1
ATOM 857 C CA . PRO A 1 337 ? 145.053 300.017 215.504 1.00 24.96 331 PRO A CA 1
ATOM 858 C C . PRO A 1 337 ? 146.242 300.943 215.869 1.00 24.96 331 PRO A C 1
ATOM 859 O O . PRO A 1 337 ? 147.326 300.433 215.936 1.00 24.96 331 PRO A O 1
ATOM 863 N N . ASP A 1 338 ? 146.065 302.240 216.082 1.00 31.86 332 ASP A N 1
ATOM 864 C CA . ASP A 1 338 ? 147.107 303.135 216.575 1.00 31.86 332 ASP A CA 1
ATOM 865 C C . ASP A 1 338 ? 147.514 302.775 217.997 1.00 31.86 332 ASP A C 1
ATOM 866 O O . ASP A 1 338 ? 148.702 302.806 218.338 1.00 31.86 332 ASP A O 1
ATOM 871 N N . ASP A 1 339 ? 146.539 302.437 218.844 1.00 30.45 333 ASP A N 1
ATOM 872 C CA . ASP A 1 339 ? 146.840 302.054 220.220 1.00 30.45 333 ASP A CA 1
ATOM 873 C C . ASP A 1 339 ? 147.654 300.767 220.276 1.00 30.45 333 ASP A C 1
ATOM 874 O O . ASP A 1 339 ? 148.549 300.630 221.117 1.00 30.45 333 ASP A O 1
ATOM 879 N N . LEU A 1 340 ? 147.349 299.808 219.400 1.00 24.88 334 LEU A N 1
ATOM 880 C CA . LEU A 1 340 ? 148.106 298.560 219.376 1.00 24.88 334 LEU A CA 1
ATOM 881 C C . LEU A 1 340 ? 149.557 298.800 218.980 1.00 24.88 334 LEU A C 1
ATOM 882 O O . LEU A 1 340 ? 150.468 298.154 219.510 1.00 24.88 334 LEU A O 1
ATOM 887 N N . ASP A 1 341 ? 149.791 299.716 218.036 1.00 27.01 335 ASP A N 1
ATOM 888 C CA . ASP A 1 341 ? 151.155 300.019 217.617 1.00 27.01 335 ASP A CA 1
ATOM 889 C C . ASP A 1 341 ? 151.955 300.690 218.726 1.00 27.01 335 ASP A C 1
ATOM 890 O O . ASP A 1 341 ? 153.164 300.460 218.839 1.00 27.01 335 ASP A O 1
ATOM 895 N N . GLU A 1 342 ? 151.310 301.527 219.541 1.00 31.61 336 GLU A N 1
ATOM 896 C CA . GLU A 1 342 ? 152.010 302.146 220.662 1.00 31.61 336 GLU A CA 1
ATOM 897 C C . GLU A 1 342 ? 152.363 301.120 221.731 1.00 31.61 336 GLU A C 1
ATOM 898 O O . GLU A 1 342 ? 153.422 301.212 222.361 1.00 31.61 336 GLU A O 1
ATOM 904 N N . LEU A 1 343 ? 151.484 300.141 221.952 1.00 26.40 337 LEU A N 1
ATOM 905 C CA . LEU A 1 343 ? 151.729 299.143 222.988 1.00 26.40 337 LEU A CA 1
ATOM 906 C C . LEU A 1 343 ? 152.951 298.291 222.670 1.00 26.40 337 LEU A C 1
ATOM 907 O O . LEU A 1 343 ? 153.742 297.972 223.564 1.00 26.40 337 LEU A O 1
ATOM 912 N N . ILE A 1 344 ? 153.126 297.908 221.401 1.00 26.86 338 ILE A N 1
ATOM 913 C CA . ILE A 1 344 ? 154.223 297.020 221.031 1.00 26.86 338 ILE A CA 1
ATOM 914 C C . ILE A 1 344 ? 155.512 297.767 220.723 1.00 26.86 338 ILE A C 1
ATOM 915 O O . ILE A 1 344 ? 156.519 297.131 220.386 1.00 26.86 338 ILE A O 1
ATOM 920 N N . SER A 1 345 ? 155.519 299.092 220.825 1.00 30.33 339 SER A N 1
ATOM 921 C CA . SER A 1 345 ? 156.733 299.869 220.620 1.00 30.33 339 SER A CA 1
ATOM 922 C C . SER A 1 345 ? 157.460 300.191 221.918 1.00 30.33 339 SER A C 1
ATOM 923 O O . SER A 1 345 ? 158.530 300.807 221.873 1.00 30.33 339 SER A O 1
ATOM 926 N N . ARG A 1 346 ? 156.918 299.792 223.064 1.00 31.51 340 ARG A N 1
ATOM 927 C CA . ARG A 1 346 ? 157.498 300.131 224.356 1.00 31.51 340 ARG A CA 1
ATOM 928 C C . ARG A 1 346 ? 158.525 299.117 224.841 1.00 31.51 340 ARG A C 1
ATOM 929 O O . ARG A 1 346 ? 159.115 299.319 225.905 1.00 31.51 340 ARG A O 1
ATOM 937 N N . ARG A 1 347 ? 158.756 298.040 224.096 1.00 29.26 341 ARG A N 1
ATOM 938 C CA . ARG A 1 347 ? 159.732 297.040 224.504 1.00 29.26 341 ARG A CA 1
ATOM 939 C C . ARG A 1 347 ? 160.236 296.315 223.268 1.00 29.26 341 ARG A C 1
ATOM 940 O O . ARG A 1 347 ? 159.627 296.373 222.197 1.00 29.26 341 ARG A O 1
ATOM 948 N N . ARG A 1 348 ? 161.360 295.629 223.434 1.00 32.11 342 ARG A N 1
ATOM 949 C CA . ARG A 1 348 ? 161.949 294.839 222.364 1.00 32.11 342 ARG A CA 1
ATOM 950 C C . ARG A 1 348 ? 161.432 293.407 222.416 1.00 32.11 342 ARG A C 1
ATOM 951 O O . ARG A 1 348 ? 161.325 292.810 223.490 1.00 32.11 342 ARG A O 1
ATOM 959 N N . LYS A 1 349 ? 161.106 292.868 221.244 1.00 30.23 343 LYS A N 1
ATOM 960 C CA . LYS A 1 349 ? 160.707 291.472 221.079 1.00 30.23 343 LYS A CA 1
ATOM 961 C C . LYS A 1 349 ? 159.472 291.133 221.919 1.00 30.23 343 LYS A C 1
ATOM 962 O O . LYS A 1 349 ? 159.510 290.315 222.839 1.00 30.23 343 LYS A O 1
ATOM 968 N N . THR A 1 350 ? 158.363 291.791 221.591 1.00 26.07 344 THR A N 1
ATOM 969 C CA . THR A 1 350 ? 157.076 291.382 222.133 1.00 26.07 344 THR A CA 1
ATOM 970 C C . THR A 1 350 ? 156.642 290.079 221.475 1.00 26.07 344 THR A C 1
ATOM 971 O O . THR A 1 350 ? 156.744 289.920 220.256 1.00 26.07 344 THR A O 1
ATOM 975 N N . GLN A 1 351 ? 156.160 289.136 222.285 1.00 24.57 345 GLN A N 1
ATOM 976 C CA . GLN A 1 351 ? 155.925 287.783 221.807 1.00 24.57 345 GLN A CA 1
ATOM 977 C C . GLN A 1 351 ? 154.484 287.306 221.892 1.00 24.57 345 GLN A C 1
ATOM 978 O O . GLN A 1 351 ? 154.149 286.325 221.221 1.00 24.57 345 GLN A O 1
ATOM 984 N N . VAL A 1 352 ? 153.624 287.950 222.681 1.00 17.51 346 VAL A N 1
ATOM 985 C CA . VAL A 1 352 ? 152.250 287.485 222.828 1.00 17.51 346 VAL A CA 1
ATOM 986 C C . VAL A 1 352 ? 151.393 288.637 223.328 1.00 17.51 346 VAL A C 1
ATOM 987 O O . VAL A 1 352 ? 151.870 289.522 224.042 1.00 17.51 346 VAL A O 1
ATOM 991 N N . LEU A 1 353 ? 150.123 288.629 222.933 1.00 15.73 347 LEU A N 1
ATOM 992 C CA . LEU A 1 353 ? 149.117 289.565 223.412 1.00 15.73 347 LEU A CA 1
ATOM 993 C C . LEU A 1 353 ? 147.967 288.783 224.031 1.00 15.73 347 LEU A C 1
ATOM 994 O O . LEU A 1 353 ? 147.539 287.763 223.486 1.00 15.73 347 LEU A O 1
ATOM 999 N N . LEU A 1 354 ? 147.472 289.260 225.170 1.00 15.63 348 LEU A N 1
ATOM 1000 C CA . LEU A 1 354 ? 146.379 288.611 225.884 1.00 15.63 348 LEU A CA 1
ATOM 1001 C C . LEU A 1 354 ? 145.254 289.608 226.097 1.00 15.63 348 LEU A C 1
ATOM 1002 O O . LEU A 1 354 ? 145.496 290.732 226.545 1.00 15.63 348 LEU A O 1
ATOM 1007 N N . ALA A 1 355 ? 144.028 289.194 225.789 1.00 15.18 349 ALA A N 1
ATOM 1008 C CA . ALA A 1 355 ? 142.867 290.050 225.977 1.00 15.18 349 ALA A CA 1
ATOM 1009 C C . ALA A 1 355 ? 141.635 289.186 226.191 1.00 15.18 349 ALA A C 1
ATOM 1010 O O . ALA A 1 355 ? 141.617 288.000 225.856 1.00 15.18 349 ALA A O 1
ATOM 1012 N N . HIS A 1 356 ? 140.605 289.799 226.765 1.00 17.42 350 HIS A N 1
ATOM 1013 C CA . HIS A 1 356 ? 139.330 289.126 226.933 1.00 17.42 350 HIS A CA 1
ATOM 1014 C C . HIS A 1 356 ? 138.683 288.887 225.569 1.00 17.42 350 HIS A C 1
ATOM 1015 O O . HIS A 1 356 ? 138.874 289.673 224.639 1.00 17.42 350 HIS A O 1
ATOM 1022 N N . PRO A 1 357 ? 137.925 287.795 225.418 1.00 17.31 351 PRO A N 1
ATOM 1023 C CA . PRO A 1 357 ? 137.266 287.543 224.124 1.00 17.31 351 PRO A CA 1
ATOM 1024 C C . PRO A 1 357 ? 136.367 288.677 223.660 1.00 17.31 351 PRO A C 1
ATOM 1025 O O . PRO A 1 357 ? 136.265 288.921 222.452 1.00 17.31 351 PRO A O 1
ATOM 1029 N N . ARG A 1 358 ? 135.704 289.374 224.583 1.00 22.37 352 ARG A N 1
ATOM 1030 C CA . ARG A 1 358 ? 134.913 290.538 224.196 1.00 22.37 352 ARG A CA 1
ATOM 1031 C C . ARG A 1 358 ? 135.793 291.687 223.725 1.00 22.37 352 ARG A C 1
ATOM 1032 O O . ARG A 1 358 ? 135.381 292.465 222.859 1.00 22.37 352 ARG A O 1
ATOM 1040 N N . THR A 1 359 ? 136.992 291.824 224.294 1.00 18.34 353 THR A N 1
ATOM 1041 C CA . THR A 1 359 ? 137.924 292.844 223.827 1.00 18.34 353 THR A CA 1
ATOM 1042 C C . THR A 1 359 ? 138.424 292.532 222.422 1.00 18.34 353 THR A C 1
ATOM 1043 O O . THR A 1 359 ? 138.595 293.440 221.601 1.00 18.34 353 THR A O 1
ATOM 1047 N N . ILE A 1 360 ? 138.667 291.254 222.131 1.00 15.68 354 ILE A N 1
ATOM 1048 C CA . ILE A 1 360 ? 139.126 290.860 220.803 1.00 15.68 354 ILE A CA 1
ATOM 1049 C C . ILE A 1 360 ? 138.069 291.186 219.755 1.00 15.68 354 ILE A C 1
ATOM 1050 O O . ILE A 1 360 ? 138.391 291.583 218.628 1.00 15.68 354 ILE A O 1
ATOM 1055 N N . ALA A 1 361 ? 136.792 291.029 220.107 1.00 15.10 355 ALA A N 1
ATOM 1056 C CA . ALA A 1 361 ? 135.723 291.408 219.190 1.00 15.10 355 ALA A CA 1
ATOM 1057 C C . ALA A 1 361 ? 135.705 292.910 218.935 1.00 15.10 355 ALA A C 1
ATOM 1058 O O . ALA A 1 361 ? 135.413 293.343 217.816 1.00 15.10 355 ALA A O 1
ATOM 1060 N N . ALA A 1 362 ? 136.003 293.719 219.954 1.00 15.66 356 ALA A N 1
ATOM 1061 C CA . ALA A 1 362 ? 136.052 295.165 219.765 1.00 15.66 356 ALA A CA 1
ATOM 1062 C C . ALA A 1 362 ? 137.244 295.584 218.914 1.00 15.66 356 ALA A C 1
ATOM 1063 O O . ALA A 1 362 ? 137.156 296.567 218.171 1.00 15.66 356 ALA A O 1
ATOM 1065 N N . ILE A 1 363 ? 138.364 294.869 219.022 1.00 14.59 357 ILE A N 1
ATOM 1066 C CA . ILE A 1 363 ? 139.515 295.149 218.172 1.00 14.59 357 ILE A CA 1
ATOM 1067 C C . ILE A 1 363 ? 139.182 294.866 216.712 1.00 14.59 357 ILE A C 1
ATOM 1068 O O . ILE A 1 363 ? 139.554 295.632 215.816 1.00 14.59 357 ILE A O 1
ATOM 1073 N N . GLY A 1 364 ? 138.475 293.765 216.450 1.00 14.36 358 GLY A N 1
ATOM 1074 C CA . GLY A 1 364 ? 138.114 293.426 215.085 1.00 14.36 358 GLY A CA 1
ATOM 1075 C C . GLY A 1 364 ? 137.196 294.439 214.432 1.00 14.36 358 GLY A C 1
ATOM 1076 O O . GLY A 1 364 ? 137.288 294.675 213.225 1.00 14.36 358 GLY A O 1
ATOM 1077 N N . ARG A 1 365 ? 136.294 295.042 215.208 1.00 16.27 359 ARG A N 1
ATOM 1078 C CA . ARG A 1 365 ? 135.401 296.052 214.649 1.00 16.27 359 ARG A CA 1
ATOM 1079 C C . ARG A 1 365 ? 136.175 297.277 214.179 1.00 16.27 359 ARG A C 1
ATOM 1080 O O . ARG A 1 365 ? 135.820 297.894 213.169 1.00 16.27 359 ARG A O 1
ATOM 1088 N N . GLU A 1 366 ? 137.231 297.651 214.904 1.00 18.84 360 GLU A N 1
ATOM 1089 C CA . GLU A 1 366 ? 138.056 298.776 214.477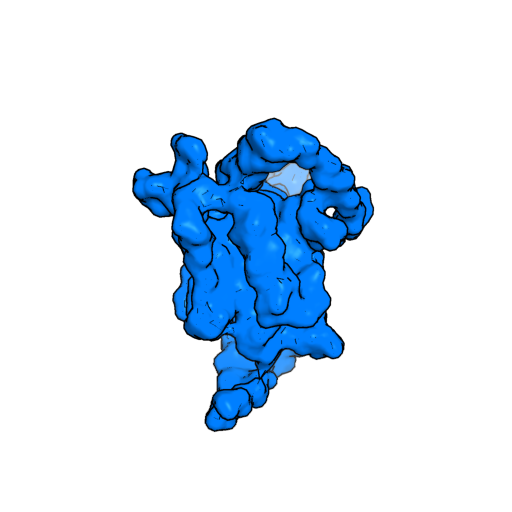 1.00 18.84 360 GLU A CA 1
ATOM 1090 C C . GLU A 1 366 ? 138.824 298.446 213.204 1.00 18.84 360 GLU A C 1
ATOM 1091 O O . GLU A 1 366 ? 139.051 299.325 212.366 1.00 18.84 360 GLU A O 1
ATOM 1097 N N . TRP A 1 367 ? 139.244 297.189 213.050 1.00 12.77 361 TRP A N 1
ATOM 1098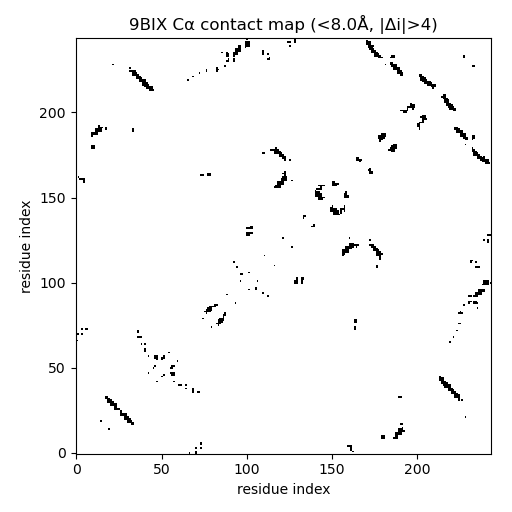 C CA . TRP A 1 367 ? 139.907 296.770 211.820 1.00 12.77 361 TRP A CA 1
ATOM 1099 C C . TRP A 1 367 ? 138.980 296.896 210.618 1.00 12.77 361 TRP A C 1
ATOM 1100 O O . TRP A 1 367 ? 139.399 297.345 209.546 1.00 12.77 361 TRP A O 1
ATOM 1111 N N . ASN A 1 368 ? 137.717 296.495 210.777 1.00 14.26 362 ASN A N 1
ATOM 1112 C CA . ASN A 1 368 ? 136.783 296.514 209.657 1.00 14.26 362 ASN A CA 1
ATOM 1113 C C . ASN A 1 368 ? 136.435 297.932 209.231 1.00 14.26 362 ASN A C 1
ATOM 1114 O O . ASN A 1 368 ? 136.211 298.181 208.042 1.00 14.26 362 ASN A O 1
ATOM 1119 N N . ALA A 1 369 ? 136.378 298.868 210.179 1.00 15.56 363 ALA A N 1
ATOM 1120 C CA . ALA A 1 369 ? 136.052 300.247 209.839 1.00 15.56 363 ALA A CA 1
ATOM 1121 C C . ALA A 1 369 ? 137.143 300.898 209.002 1.00 15.56 363 ALA A C 1
ATOM 1122 O O . ALA A 1 369 ? 136.864 301.828 208.238 1.00 15.56 363 ALA A O 1
ATOM 1124 N N . ARG A 1 370 ? 138.382 300.435 209.132 1.00 16.56 364 ARG A N 1
ATOM 1125 C CA . ARG A 1 370 ? 139.507 300.984 208.391 1.00 16.56 364 ARG A CA 1
ATOM 1126 C C . ARG A 1 370 ? 139.901 300.140 207.188 1.00 16.56 364 ARG A C 1
ATOM 1127 O O . ARG A 1 370 ? 140.848 300.497 206.483 1.00 16.56 364 ARG A O 1
ATOM 1135 N N . GLY A 1 371 ? 139.198 299.043 206.933 1.00 11.98 365 GLY A N 1
ATOM 1136 C CA . GLY A 1 371 ? 139.459 298.224 205.763 1.00 11.98 365 GLY A CA 1
ATOM 1137 C C . GLY A 1 371 ? 140.794 297.513 205.747 1.00 11.98 365 GLY A C 1
ATOM 1138 O O . GLY A 1 371 ? 141.443 297.451 204.696 1.00 11.98 365 GLY A O 1
ATOM 1139 N N . ILE A 1 372 ? 141.220 296.964 206.881 1.00 11.29 366 ILE A N 1
ATOM 1140 C CA . ILE A 1 372 ? 142.458 296.202 206.971 1.00 11.29 366 ILE A CA 1
ATOM 1141 C C . ILE A 1 372 ? 142.133 294.796 207.451 1.00 11.29 366 ILE A C 1
ATOM 1142 O O . ILE A 1 372 ? 141.273 294.609 208.318 1.00 11.29 366 ILE A O 1
ATOM 1147 N N . TYR A 1 373 ? 142.807 293.808 206.872 1.00 9.05 367 TYR A N 1
ATOM 1148 C CA . TYR A 1 373 ? 142.601 292.402 207.216 1.00 9.05 367 TYR A CA 1
ATOM 1149 C C . TYR A 1 373 ? 143.925 291.782 207.640 1.00 9.05 367 TYR A C 1
ATOM 1150 O O . TYR A 1 373 ? 144.712 291.347 206.781 1.00 9.05 367 TYR A O 1
ATOM 1159 N N . PRO A 1 374 ? 144.224 291.727 208.936 1.00 12.17 368 PRO A N 1
ATOM 1160 C CA . PRO A 1 374 ? 145.480 291.115 209.382 1.00 12.17 368 PRO A CA 1
ATOM 1161 C C . PRO A 1 374 ? 145.533 289.629 209.058 1.00 12.17 368 PRO A C 1
ATOM 1162 O O . PRO A 1 374 ? 144.516 288.938 208.976 1.00 12.17 368 PRO A O 1
ATOM 1166 N N . THR A 1 375 ? 146.761 289.137 208.882 1.00 22.21 369 THR A N 1
ATOM 1167 C CA . THR A 1 375 ? 146.961 287.809 208.311 1.00 22.21 369 THR A CA 1
ATOM 1168 C C . THR A 1 375 ? 146.717 286.696 209.328 1.00 22.21 369 THR A C 1
ATOM 1169 O O . THR A 1 375 ? 145.845 285.845 209.123 1.00 22.21 369 THR A O 1
ATOM 1173 N N . GLY A 1 376 ? 147.469 286.677 210.417 1.00 26.95 370 GLY A N 1
ATOM 1174 C CA . GLY A 1 376 ? 147.412 285.594 211.377 1.00 26.95 370 GLY A CA 1
ATOM 1175 C C . GLY A 1 376 ? 148.745 284.874 211.499 1.00 26.95 370 GLY A C 1
ATOM 1176 O O . GLY A 1 376 ? 149.668 285.055 210.704 1.00 26.95 370 GLY A O 1
ATOM 1177 N N . ALA A 1 377 ? 148.831 284.032 212.529 1.00 36.80 371 ALA A N 1
ATOM 1178 C CA . ALA A 1 377 ? 150.082 283.374 212.878 1.00 36.80 371 ALA A CA 1
ATOM 1179 C C . ALA A 1 377 ? 149.807 281.941 213.314 1.00 36.80 371 ALA A C 1
ATOM 1180 O O . ALA A 1 377 ? 148.660 281.491 213.371 1.00 36.80 371 ALA A O 1
ATOM 1182 N N . GLU A 1 378 ? 150.886 281.223 213.621 1.00 50.90 372 GLU A N 1
ATOM 1183 C CA . GLU A 1 378 ? 150.828 279.848 214.100 1.00 50.90 372 GLU A CA 1
ATOM 1184 C C . GLU A 1 378 ? 151.587 279.758 215.414 1.00 50.90 372 GLU A C 1
ATOM 1185 O O . GLU A 1 378 ? 152.708 280.265 215.521 1.00 50.90 372 GLU A O 1
ATOM 1191 N N . LEU A 1 379 ? 150.982 279.112 216.409 1.00 49.33 373 LEU A N 1
ATOM 1192 C CA . LEU A 1 379 ? 151.566 279.022 217.742 1.00 49.33 373 LEU A CA 1
ATOM 1193 C C . LEU A 1 379 ? 151.324 277.631 218.304 1.00 49.33 373 LEU A C 1
ATOM 1194 O O . LEU A 1 379 ? 150.171 277.226 218.479 1.00 49.33 373 LEU A O 1
ATOM 1199 N N . HIS A 1 380 ? 152.412 276.910 218.586 1.00 53.35 374 HIS A N 1
ATOM 1200 C CA . HIS A 1 380 ? 152.354 275.594 219.230 1.00 53.35 374 HIS A CA 1
ATOM 1201 C C . HIS A 1 380 ? 151.463 274.625 218.456 1.00 53.35 374 HIS A C 1
ATOM 1202 O O . HIS A 1 380 ? 150.739 273.813 219.037 1.00 53.35 374 HIS A O 1
ATOM 1209 N N . GLY A 1 381 ? 151.521 274.706 217.127 1.00 53.88 375 GLY A N 1
ATOM 1210 C CA . GLY A 1 381 ? 150.716 273.860 216.275 1.00 53.88 375 GLY A CA 1
ATOM 1211 C C . GLY A 1 381 ? 149.305 274.350 216.033 1.00 53.88 375 GLY A C 1
ATOM 1212 O O . GLY A 1 381 ? 148.549 273.681 215.317 1.00 53.88 375 GLY A O 1
ATOM 1213 N N . THR A 1 382 ? 148.926 275.489 216.601 1.00 51.49 376 THR A N 1
ATOM 1214 C CA . THR A 1 382 ? 147.597 276.054 216.434 1.00 51.49 376 THR A CA 1
ATOM 1215 C C . THR A 1 382 ? 147.685 277.342 215.625 1.00 51.49 376 THR A C 1
ATOM 1216 O O . THR A 1 382 ? 148.689 278.057 215.676 1.00 51.49 376 THR A O 1
ATOM 1220 N N . ASP A 1 383 ? 146.629 277.628 214.869 1.00 46.54 377 ASP A N 1
ATOM 1221 C CA . ASP A 1 383 ? 146.524 278.861 214.101 1.00 46.54 377 ASP A CA 1
ATOM 1222 C C . ASP A 1 383 ? 145.676 279.855 214.885 1.00 46.54 377 ASP A C 1
ATOM 1223 O O . ASP A 1 383 ? 144.530 279.558 215.237 1.00 46.54 377 ASP A O 1
ATOM 1228 N N . VAL A 1 384 ? 146.239 281.034 215.150 1.00 31.81 378 VAL A N 1
ATOM 1229 C CA . VAL A 1 384 ? 145.598 282.052 215.969 1.00 31.81 378 VAL A CA 1
ATOM 1230 C C . VAL A 1 384 ? 145.669 283.388 215.241 1.00 31.81 378 VAL A C 1
ATOM 1231 O O . VAL A 1 384 ? 146.395 283.552 214.261 1.00 31.81 378 VAL A O 1
ATOM 1235 N N . ARG A 1 385 ? 144.890 284.346 215.734 1.00 22.92 379 ARG A N 1
ATOM 1236 C CA . ARG A 1 385 ? 144.919 285.697 215.201 1.00 22.92 379 ARG A CA 1
ATOM 1237 C C . ARG A 1 385 ? 146.184 286.422 215.648 1.00 22.92 379 ARG A C 1
ATOM 1238 O O . ARG A 1 385 ? 146.797 286.089 216.664 1.00 22.92 379 ARG A O 1
ATOM 1246 N N . ALA A 1 386 ? 146.574 287.429 214.870 1.00 16.15 380 ALA A N 1
ATOM 1247 C CA . ALA A 1 386 ? 147.825 288.126 215.122 1.00 16.15 380 ALA A CA 1
ATOM 1248 C C . ALA A 1 386 ? 147.707 289.577 214.687 1.00 16.15 380 ALA A C 1
ATOM 1249 O O . ALA A 1 386 ? 146.849 289.941 213.880 1.00 16.15 380 ALA A O 1
ATOM 1251 N N . TRP A 1 387 ? 148.587 290.405 215.243 1.00 14.12 381 TRP A N 1
ATOM 1252 C CA . TRP A 1 387 ? 148.745 291.794 214.835 1.00 14.12 381 TRP A CA 1
ATOM 1253 C C . TRP A 1 387 ? 150.231 292.063 214.662 1.00 14.12 381 TRP A C 1
ATOM 1254 O O . TRP A 1 387 ? 150.997 291.935 215.621 1.00 14.12 381 TRP A O 1
ATOM 1265 N N . ARG A 1 388 ? 150.632 292.428 213.443 1.00 14.27 382 ARG A N 1
ATOM 1266 C CA . ARG A 1 388 ? 152.042 292.615 213.093 1.00 14.27 382 ARG A CA 1
ATOM 1267 C C . ARG A 1 388 ? 152.858 291.362 213.399 1.00 14.27 382 ARG A C 1
ATOM 1268 O O . ARG A 1 388 ? 154.014 291.438 213.817 1.00 14.27 382 ARG A O 1
ATOM 1276 N N . GLY A 1 389 ? 152.250 290.197 213.192 1.00 14.41 383 GLY A N 1
ATOM 1277 C CA . GLY A 1 389 ? 152.913 288.934 213.432 1.00 14.41 383 GLY A CA 1
ATOM 1278 C C . GLY A 1 389 ? 152.953 288.482 214.874 1.00 14.41 383 GLY A C 1
ATOM 1279 O O . GLY A 1 389 ? 153.545 287.435 215.158 1.00 14.41 383 GLY A O 1
ATOM 1280 N N . ILE A 1 390 ? 152.348 289.227 215.790 1.00 15.01 384 ILE A N 1
ATOM 1281 C CA . ILE A 1 390 ? 152.345 288.894 217.212 1.00 15.01 384 ILE A CA 1
ATOM 1282 C C . ILE A 1 390 ? 151.019 288.213 217.532 1.00 15.01 384 ILE A C 1
ATOM 1283 O O . ILE A 1 390 ? 149.964 288.849 217.393 1.00 15.01 384 ILE A O 1
ATOM 1288 N N . PRO A 1 391 ? 151.020 286.948 217.951 1.00 15.09 385 PRO A N 1
ATOM 1289 C CA . PRO A 1 391 ? 149.753 286.248 218.196 1.00 15.09 385 PRO A CA 1
ATOM 1290 C C . PRO A 1 391 ? 148.934 286.904 219.298 1.00 15.09 385 PRO A C 1
ATOM 1291 O O . PRO A 1 391 ? 149.468 287.365 220.308 1.00 15.09 385 PRO A O 1
ATOM 1295 N N . LEU A 1 392 ? 147.622 286.928 219.094 1.00 16.53 386 LEU A N 1
ATOM 1296 C CA . LEU A 1 392 ? 146.670 287.499 220.038 1.00 16.53 386 LEU A CA 1
ATOM 1297 C C . LEU A 1 392 ? 145.782 286.378 220.562 1.00 16.53 386 LEU A C 1
ATOM 1298 O O . LEU A 1 392 ? 145.070 285.734 219.785 1.00 16.53 386 LEU A O 1
ATOM 1303 N N . LEU A 1 393 ? 145.821 286.151 221.875 1.00 17.12 387 LEU A N 1
ATOM 1304 C CA . LEU A 1 393 ? 145.179 284.991 222.468 1.00 17.12 387 LEU A CA 1
ATOM 1305 C C . LEU A 1 393 ? 144.072 285.404 223.429 1.00 17.12 387 LEU A C 1
ATOM 1306 O O . LEU A 1 393 ? 144.247 286.341 224.212 1.00 17.12 387 LEU A O 1
ATOM 1311 N N . PRO A 1 394 ? 142.927 284.728 223.393 1.00 18.64 388 PRO A N 1
ATOM 1312 C CA . PRO A 1 394 ? 141.840 285.058 224.318 1.00 18.64 388 PRO A CA 1
ATOM 1313 C C . PRO A 1 394 ? 142.093 284.530 225.721 1.00 18.64 388 PRO A C 1
ATOM 1314 O O . PRO A 1 394 ? 142.760 283.514 225.926 1.00 18.64 388 PRO A O 1
ATOM 1318 N N . CYS A 1 395 ? 141.535 285.242 226.698 1.00 20.58 389 CYS A N 1
ATOM 1319 C CA . CYS A 1 395 ? 141.642 284.841 228.098 1.00 20.58 389 CYS A CA 1
ATOM 1320 C C . CYS A 1 395 ? 140.457 285.435 228.844 1.00 20.58 389 CYS A C 1
ATOM 1321 O O . CYS A 1 395 ? 140.343 286.658 228.950 1.00 20.58 389 CYS A O 1
ATOM 1324 N N . ASN A 1 396 ? 139.580 284.574 229.359 1.00 22.70 390 ASN A N 1
ATOM 1325 C CA . ASN A 1 396 ? 138.401 285.042 230.076 1.00 22.70 390 ASN A CA 1
ATOM 1326 C C . ASN A 1 396 ? 138.683 285.384 231.532 1.00 22.70 390 ASN A C 1
ATOM 1327 O O . ASN A 1 396 ? 137.793 285.908 232.209 1.00 22.70 390 ASN A O 1
ATOM 1332 N N . LYS A 1 397 ? 139.887 285.104 232.031 1.00 22.33 391 LYS A N 1
ATOM 1333 C CA . LYS A 1 397 ? 140.218 285.454 233.407 1.00 22.33 391 LYS A CA 1
ATOM 1334 C C . LYS A 1 397 ? 140.443 286.949 233.589 1.00 22.33 391 LYS A C 1
ATOM 1335 O O . LYS A 1 397 ? 140.367 287.438 234.720 1.00 22.33 391 LYS A O 1
ATOM 1341 N N . ILE A 1 398 ? 140.718 287.680 232.516 1.00 21.44 392 ILE A N 1
ATOM 1342 C CA . ILE A 1 398 ? 140.902 289.129 232.604 1.00 21.44 392 ILE A CA 1
ATOM 1343 C C . ILE A 1 398 ? 139.562 289.781 232.922 1.00 21.44 392 ILE A C 1
ATOM 1344 O O . ILE A 1 398 ? 138.582 289.568 232.193 1.00 21.44 392 ILE A O 1
ATOM 1349 N N . PRO A 1 399 ? 139.467 290.570 233.989 1.00 26.18 393 PRO A N 1
ATOM 1350 C CA . PRO A 1 399 ? 138.165 291.109 234.394 1.00 26.18 393 PRO A CA 1
ATOM 1351 C C . PRO A 1 399 ? 137.644 292.172 233.439 1.00 26.18 393 PRO A C 1
ATOM 1352 O O . PRO A 1 399 ? 138.403 292.866 232.760 1.00 26.18 393 PRO A O 1
ATOM 1356 N N . VAL A 1 400 ? 136.320 292.290 233.400 1.00 32.39 394 VAL A N 1
ATOM 1357 C CA . VAL A 1 400 ? 135.628 293.334 232.654 1.00 32.39 394 VAL A CA 1
ATOM 1358 C C . VAL A 1 400 ? 134.829 294.156 233.653 1.00 32.39 394 VAL A C 1
ATOM 1359 O O . VAL A 1 400 ? 133.996 293.610 234.388 1.00 32.39 394 VAL A O 1
ATOM 1363 N N . THR A 1 401 ? 135.079 295.462 233.681 1.00 39.64 395 THR A N 1
ATOM 1364 C CA . THR A 1 401 ? 134.441 296.331 234.652 1.00 39.64 395 THR A CA 1
ATOM 1365 C C . THR A 1 401 ? 132.967 296.535 234.308 1.00 39.64 395 THR A C 1
ATOM 1366 O O . THR A 1 401 ? 132.552 296.332 233.165 1.00 39.64 395 THR A O 1
ATOM 1370 N N . PRO A 1 402 ? 132.150 296.924 235.293 1.00 45.14 396 PRO A N 1
ATOM 1371 C CA . PRO A 1 402 ? 130.733 297.196 235.000 1.00 45.14 396 PRO A CA 1
ATOM 1372 C C . PRO A 1 402 ? 130.523 298.290 233.969 1.00 45.14 396 PRO A C 1
ATOM 1373 O O . PRO A 1 402 ? 129.499 298.282 233.274 1.00 45.14 396 PRO A O 1
ATOM 1377 N N . GLU A 1 403 ? 131.454 299.235 233.846 1.00 43.90 397 GLU A N 1
ATOM 1378 C CA . GLU A 1 403 ? 131.364 300.283 232.840 1.00 43.90 397 GLU A CA 1
ATOM 1379 C C . GLU A 1 403 ? 131.924 299.849 231.488 1.00 43.90 397 GLU A C 1
ATOM 1380 O O . GLU A 1 403 ? 132.260 300.708 230.664 1.00 43.90 397 GLU A O 1
ATOM 1386 N N . GLN A 1 404 ? 132.033 298.539 231.253 1.00 38.08 398 GLN A N 1
ATOM 1387 C CA . GLN A 1 404 ? 132.428 297.979 229.959 1.00 38.08 398 GLN A CA 1
ATOM 1388 C C . GLN A 1 404 ? 133.843 298.404 229.565 1.00 38.08 398 GLN A C 1
ATOM 1389 O O . GLN A 1 404 ? 134.074 298.947 228.484 1.00 38.08 398 GLN A O 1
ATOM 1395 N N . THR A 1 405 ? 134.799 298.143 230.453 1.00 34.73 399 THR A N 1
ATOM 1396 C CA . THR A 1 405 ? 136.206 298.388 230.175 1.00 34.73 399 THR A CA 1
ATOM 1397 C C . THR A 1 405 ? 137.025 297.170 230.576 1.00 34.73 399 THR A C 1
ATOM 1398 O O . THR A 1 405 ? 136.676 296.448 231.512 1.00 34.73 399 THR A O 1
ATOM 1402 N N . SER A 1 406 ? 138.120 296.950 229.855 1.00 26.92 400 SER A N 1
ATOM 1403 C CA . SER A 1 406 ? 139.001 295.817 230.104 1.00 26.92 400 SER A CA 1
ATOM 1404 C C . SER A 1 406 ? 140.430 296.241 229.785 1.00 26.92 400 SER A C 1
ATOM 1405 O O . SER A 1 406 ? 140.706 297.420 229.545 1.00 26.92 400 SER A O 1
ATOM 1408 N N . SER A 1 407 ? 141.346 295.275 229.778 1.00 21.26 401 SER A N 1
ATOM 1409 C CA . SER A 1 407 ? 142.764 295.546 229.596 1.00 21.26 401 SER A CA 1
ATOM 1410 C C . SER A 1 407 ? 143.365 294.574 228.590 1.00 21.26 401 SER A C 1
ATOM 1411 O O . SER A 1 407 ? 142.844 293.481 228.358 1.00 21.26 401 SER A O 1
ATOM 1414 N N . ILE A 1 408 ? 144.477 294.994 227.993 1.00 17.60 402 ILE A N 1
ATOM 1415 C CA . ILE A 1 408 ? 145.242 294.183 227.054 1.00 1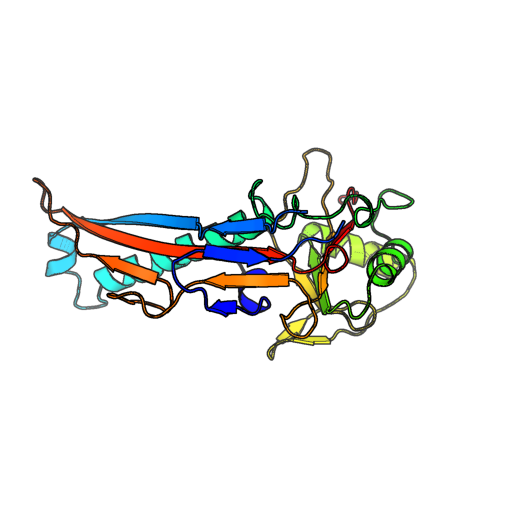7.60 402 ILE A CA 1
ATOM 1416 C C . ILE A 1 408 ? 146.667 294.072 227.574 1.00 17.60 402 ILE A C 1
ATOM 1417 O O . ILE A 1 408 ? 147.251 295.063 228.024 1.00 17.60 402 ILE A O 1
ATOM 1422 N N . ILE A 1 409 ? 147.225 292.867 227.513 1.00 16.90 403 ILE A N 1
ATOM 1423 C CA . ILE A 1 409 ? 148.521 292.560 228.105 1.00 16.90 403 ILE A CA 1
ATOM 1424 C C . ILE A 1 409 ? 149.490 292.161 227.001 1.00 16.90 403 ILE A C 1
ATOM 1425 O O . ILE A 1 409 ? 149.176 291.300 226.174 1.00 16.90 403 ILE A O 1
ATOM 1430 N N . ALA A 1 410 ? 150.664 292.788 226.994 1.00 18.87 404 ALA A N 1
ATOM 1431 C CA . ALA A 1 410 ? 151.757 292.435 226.099 1.00 18.87 404 ALA A CA 1
ATOM 1432 C C . ALA A 1 410 ? 152.990 292.111 226.928 1.00 18.87 404 ALA A C 1
ATOM 1433 O O . ALA A 1 410 ? 153.302 292.822 227.886 1.00 18.87 404 ALA A O 1
ATOM 1435 N N . MET A 1 411 ? 153.695 291.042 226.564 1.00 22.70 405 MET A N 1
ATOM 1436 C CA . MET A 1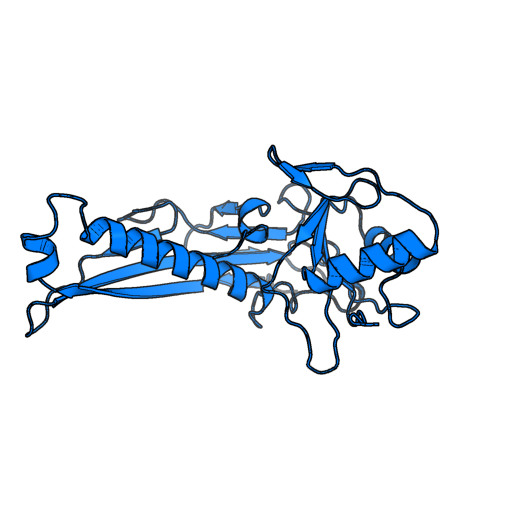 411 ? 154.823 290.613 227.374 1.00 22.70 405 MET A CA 1
ATOM 1437 C C . MET A 1 411 ? 155.866 289.905 226.522 1.00 22.70 405 MET A C 1
ATOM 1438 O O . MET A 1 411 ? 155.563 289.364 225.456 1.00 22.70 405 MET A O 1
ATOM 1443 N N . ARG A 1 412 ? 157.101 289.922 227.014 1.00 25.55 406 ARG A N 1
ATOM 1444 C CA . ARG A 1 412 ? 158.197 289.125 226.489 1.00 25.55 406 ARG A CA 1
ATOM 1445 C C . ARG A 1 412 ? 158.392 287.906 227.383 1.00 25.55 406 ARG A C 1
ATOM 1446 O O . ARG A 1 412 ? 158.146 287.959 228.590 1.00 25.55 406 ARG A O 1
ATOM 1454 N N . LEU A 1 413 ? 158.823 286.800 226.784 1.00 27.59 407 LEU A N 1
ATOM 1455 C CA . LEU A 1 413 ? 158.875 285.518 227.470 1.00 27.59 407 LEU A CA 1
ATOM 1456 C C . LEU A 1 413 ? 160.286 284.947 227.463 1.00 27.59 407 LEU A C 1
ATOM 1457 O O . LEU A 1 413 ? 161.082 285.218 226.560 1.00 27.59 407 LEU A O 1
ATOM 1462 N N . GLY A 1 414 ? 160.581 284.153 228.477 1.00 31.78 408 GLY A N 1
ATOM 1463 C CA . GLY A 1 414 ? 161.816 283.402 228.546 1.00 31.78 408 GLY A CA 1
ATOM 1464 C C . GLY A 1 414 ? 162.816 284.016 229.509 1.00 31.78 408 GLY A C 1
ATOM 1465 O O . GLY A 1 414 ? 162.853 285.234 229.725 1.00 31.78 408 GLY A O 1
ATOM 1466 N N . GLU A 1 415 ? 163.639 283.154 230.108 1.00 39.71 409 GLU A N 1
ATOM 1467 C CA . GLU A 1 415 ? 164.718 283.623 230.969 1.00 39.71 409 GLU A CA 1
ATOM 1468 C C . GLU A 1 415 ? 165.884 284.173 230.157 1.00 39.71 409 GLU A C 1
ATOM 1469 O O . GLU A 1 415 ? 166.484 285.185 230.534 1.00 39.71 409 GLU A O 1
ATOM 1475 N N . GLU A 1 416 ? 166.219 283.519 229.042 1.00 41.75 410 GLU A N 1
ATOM 1476 C CA . GLU A 1 416 ? 167.292 284.003 228.183 1.00 41.75 410 GLU A CA 1
ATOM 1477 C C . GLU A 1 416 ? 166.949 285.332 227.523 1.00 41.75 410 GLU A C 1
ATOM 1478 O O . GLU A 1 416 ? 167.860 286.089 227.175 1.00 41.75 410 GLU A O 1
ATOM 1484 N N . ASN A 1 417 ? 165.665 285.629 227.342 1.00 37.16 411 ASN A N 1
ATOM 1485 C CA . ASN A 1 417 ? 165.226 286.918 226.828 1.00 37.16 411 ASN A CA 1
ATOM 1486 C C . ASN A 1 417 ? 164.930 287.918 227.935 1.00 37.16 411 ASN A C 1
ATOM 1487 O O . ASN A 1 417 ? 164.519 289.044 227.636 1.00 37.16 411 ASN A O 1
ATOM 1492 N N . GLN A 1 418 ? 165.131 287.533 229.197 1.00 34.03 412 GLN A N 1
ATOM 1493 C CA . GLN A 1 418 ? 164.814 288.372 230.353 1.00 34.03 412 GLN A CA 1
ATOM 1494 C C . GLN A 1 418 ? 163.346 288.794 230.342 1.00 34.03 412 GLN A C 1
ATOM 1495 O O . GLN A 1 418 ? 163.006 289.957 230.559 1.00 34.03 412 GLN A O 1
ATOM 1501 N N . GLY A 1 419 ? 162.466 287.826 230.083 1.00 26.76 413 GLY A N 1
ATOM 1502 C CA . GLY A 1 419 ? 161.048 288.057 230.028 1.00 26.76 413 GLY A CA 1
ATOM 1503 C C . GLY A 1 419 ? 160.322 287.572 231.266 1.00 26.76 413 GLY A C 1
ATOM 1504 O O . GLY A 1 419 ? 160.887 287.479 232.363 1.00 26.76 413 GLY A O 1
ATOM 1505 N N . VAL A 1 420 ? 159.042 287.268 231.088 1.00 22.69 414 VAL A N 1
ATOM 1506 C CA . VAL A 1 420 ? 158.226 286.710 232.158 1.00 22.69 414 VAL A CA 1
ATOM 1507 C C . VAL A 1 420 ? 158.395 285.198 232.174 1.00 22.69 414 VAL A C 1
ATOM 1508 O O . VAL A 1 420 ? 158.446 284.554 231.120 1.00 22.69 414 VAL A O 1
ATOM 1512 N N . VAL A 1 421 ? 158.492 284.623 233.373 1.00 23.28 415 VAL A N 1
ATOM 1513 C CA . VAL A 1 421 ? 158.659 283.187 233.540 1.00 23.28 415 VAL A CA 1
ATOM 1514 C C . VAL A 1 421 ? 157.646 282.678 234.554 1.00 23.28 415 VAL A C 1
ATOM 1515 O O . VAL A 1 421 ? 157.110 283.431 235.370 1.00 23.28 415 VAL A O 1
ATOM 1519 N N . GLY A 1 422 ? 157.383 281.378 234.485 1.00 23.45 416 GLY A N 1
ATOM 1520 C CA . GLY A 1 422 ? 156.574 280.693 235.478 1.00 23.45 416 GLY A CA 1
ATOM 1521 C C . GLY A 1 422 ? 157.464 279.926 236.440 1.00 23.45 416 GLY A C 1
ATOM 1522 O O . GLY A 1 422 ? 158.480 279.358 236.043 1.00 23.45 416 GLY A O 1
ATOM 1523 N N . LEU A 1 423 ? 157.071 279.917 237.709 1.00 24.31 417 LEU A N 1
ATOM 1524 C CA . LEU A 1 423 ? 157.848 279.290 238.770 1.00 24.31 417 LEU A CA 1
ATOM 1525 C C . LEU A 1 423 ? 157.116 278.062 239.288 1.00 24.31 417 LEU A C 1
ATOM 1526 O O . LEU A 1 423 ? 155.943 278.146 239.663 1.00 24.31 417 LEU A O 1
ATOM 1531 N N . HIS A 1 424 ? 157.809 276.927 239.309 1.00 28.92 418 HIS A N 1
ATOM 1532 C CA . HIS A 1 424 ? 157.263 275.701 239.870 1.00 28.92 418 HIS A CA 1
ATOM 1533 C C . HIS A 1 424 ? 158.417 274.829 240.342 1.00 28.92 418 HIS A C 1
ATOM 1534 O O . HIS A 1 424 ? 159.580 275.071 240.013 1.00 28.92 418 HIS A O 1
ATOM 1541 N N . GLN A 1 425 ? 158.085 273.808 241.127 1.00 35.91 419 GLN A N 1
ATOM 1542 C CA . GLN A 1 425 ? 159.071 272.862 241.637 1.00 35.91 419 GLN A CA 1
ATOM 1543 C C . GLN A 1 425 ? 158.571 271.450 241.372 1.00 35.91 419 GLN A C 1
ATOM 1544 O O . GLN A 1 425 ? 157.572 271.022 241.958 1.00 35.91 419 GLN A O 1
ATOM 1550 N N . THR A 1 426 ? 159.259 270.733 240.494 1.00 43.69 420 THR A N 1
ATOM 1551 C CA . THR A 1 426 ? 158.947 269.342 240.215 1.00 43.69 420 THR A CA 1
ATOM 1552 C C . THR A 1 426 ? 159.823 268.428 241.065 1.00 43.69 420 THR A C 1
ATOM 1553 O O . THR A 1 426 ? 160.750 268.867 241.750 1.00 43.69 420 THR A O 1
ATOM 1557 N N . GLY A 1 427 ? 159.518 267.135 241.012 1.00 50.07 421 GLY A N 1
ATOM 1558 C CA . GLY A 1 427 ? 160.244 266.164 241.801 1.00 50.07 421 GLY A CA 1
ATOM 1559 C C . GLY A 1 427 ? 159.782 266.021 243.232 1.00 50.07 421 GLY A C 1
ATOM 1560 O O . GLY A 1 427 ? 160.498 265.416 244.036 1.00 50.07 421 GLY A O 1
ATOM 1561 N N . ILE A 1 428 ? 158.618 266.560 243.579 1.00 50.21 422 ILE A N 1
ATOM 1562 C CA . ILE A 1 428 ? 158.076 266.426 244.929 1.00 50.21 422 ILE A CA 1
ATOM 1563 C C . ILE A 1 428 ? 157.718 264.959 245.148 1.00 50.21 422 ILE A C 1
ATOM 1564 O O . ILE A 1 428 ? 157.479 264.236 244.170 1.00 50.21 422 ILE A O 1
ATOM 1569 N N . PRO A 1 429 ? 157.684 264.470 246.407 1.00 54.99 423 PRO A N 1
ATOM 1570 C CA . PRO A 1 429 ? 157.634 263.018 246.653 1.00 54.99 423 PRO A CA 1
ATOM 1571 C C . PRO A 1 429 ? 156.555 262.246 245.905 1.00 54.99 423 PRO A C 1
ATOM 1572 O O . PRO A 1 429 ? 156.872 261.317 245.156 1.00 54.99 423 PRO A O 1
ATOM 1576 N N . ASP A 1 430 ? 155.290 262.608 246.091 1.00 55.56 424 ASP A N 1
ATOM 1577 C CA . ASP A 1 430 ? 154.167 261.880 245.500 1.00 55.56 424 ASP A CA 1
ATOM 1578 C C . ASP A 1 430 ? 153.616 262.707 244.342 1.00 55.56 424 ASP A C 1
ATOM 1579 O O . ASP A 1 430 ? 152.697 263.506 244.515 1.00 55.56 424 ASP A O 1
ATOM 1584 N N . GLU A 1 431 ? 154.173 262.497 243.152 1.00 53.70 425 GLU A N 1
ATOM 1585 C CA . GLU A 1 431 ? 153.818 263.288 241.979 1.00 53.70 425 GLU A CA 1
ATOM 1586 C C . GLU A 1 431 ? 152.782 262.542 241.148 1.00 53.70 425 GLU A C 1
ATOM 1587 O O . GLU A 1 431 ? 153.110 261.571 240.459 1.00 53.70 425 GLU A O 1
ATOM 1593 N N . TYR A 1 432 ? 151.530 262.996 241.213 1.00 53.02 426 TYR A N 1
ATOM 1594 C CA . TYR A 1 432 ? 150.542 262.554 240.236 1.00 53.02 426 TYR A CA 1
ATOM 1595 C C . TYR A 1 432 ? 150.811 263.193 238.880 1.00 53.02 426 TYR A C 1
ATOM 1596 O O . TYR A 1 432 ? 150.754 262.524 237.842 1.00 53.02 426 TYR A O 1
ATOM 1605 N N . GLN A 1 433 ? 151.103 264.485 238.878 1.00 52.06 427 GLN A N 1
ATOM 1606 C CA . GLN A 1 433 ? 151.565 265.246 237.730 1.00 52.06 427 GLN A CA 1
ATOM 1607 C C . GLN A 1 433 ? 152.732 266.107 238.181 1.00 52.06 427 GLN A C 1
ATOM 1608 O O . GLN A 1 433 ? 152.876 266.386 239.376 1.00 52.06 427 GLN A O 1
ATOM 1614 N N . PRO A 1 434 ? 153.600 266.524 237.257 1.00 49.73 428 PRO A N 1
ATOM 1615 C CA . PRO A 1 434 ? 154.749 267.358 237.645 1.00 49.73 428 PRO A CA 1
ATOM 1616 C C . PRO A 1 434 ? 154.307 268.610 238.387 1.00 49.73 428 PRO A C 1
ATOM 1617 O O . PRO A 1 434 ? 153.559 269.437 237.861 1.00 49.73 428 PRO A O 1
ATOM 1621 N N . GLY A 1 435 ? 154.779 268.742 239.625 1.00 42.40 429 GLY A N 1
ATOM 1622 C CA . GLY A 1 435 ? 154.408 269.848 240.479 1.00 42.40 429 GLY A CA 1
ATOM 1623 C C . GLY A 1 435 ? 153.095 269.689 241.212 1.00 42.40 429 GLY A C 1
ATOM 1624 O O . GLY A 1 435 ? 152.672 270.628 241.897 1.00 42.40 429 GLY A O 1
ATOM 1625 N N . LEU A 1 436 ? 152.437 268.538 241.096 1.00 39.94 430 LEU A N 1
ATOM 1626 C CA . LEU A 1 436 ? 151.156 268.290 241.740 1.00 39.94 430 LEU A CA 1
ATOM 1627 C C . LEU A 1 436 ? 151.241 267.008 242.557 1.00 39.94 430 LEU A C 1
ATOM 1628 O O . LEU A 1 436 ? 151.808 266.010 242.102 1.00 39.94 430 LEU A O 1
ATOM 1633 N N . SER A 1 437 ? 150.674 267.037 243.762 1.00 35.64 431 SER A N 1
ATOM 1634 C CA . SER A 1 437 ? 150.794 265.933 244.703 1.00 35.64 431 SER A CA 1
ATOM 1635 C C . SER A 1 437 ? 149.430 265.529 245.242 1.00 35.64 431 SER A C 1
ATOM 1636 O O . SER A 1 437 ? 148.531 266.360 245.394 1.00 35.64 431 SER A O 1
ATOM 1639 N N . VAL A 1 438 ? 149.289 264.234 245.528 1.00 34.09 432 VAL A N 1
ATOM 1640 C CA . VAL A 1 438 ? 148.087 263.665 246.128 1.00 34.09 432 VAL A CA 1
ATOM 1641 C C . VAL A 1 438 ? 148.507 262.819 247.324 1.00 34.09 432 VAL A C 1
ATOM 1642 O O . VAL A 1 438 ? 149.445 262.021 247.222 1.00 34.09 432 VAL A O 1
ATOM 1646 N N . ARG A 1 439 ? 147.817 262.990 248.452 1.00 31.91 433 ARG A N 1
ATOM 1647 C CA . ARG A 1 439 ? 148.137 262.274 249.680 1.00 31.91 433 ARG A CA 1
ATOM 1648 C C . ARG A 1 439 ? 146.881 261.645 250.269 1.00 31.91 433 ARG A C 1
ATOM 1649 O O . ARG A 1 439 ? 145.778 262.176 250.132 1.00 31.91 433 ARG A O 1
ATOM 1657 N N . PHE A 1 440 ? 147.072 260.508 250.947 1.00 31.00 434 PHE A N 1
ATOM 1658 C CA . PHE A 1 440 ? 145.944 259.673 251.356 1.00 31.00 434 PHE A CA 1
ATOM 1659 C C . PHE A 1 440 ? 145.104 260.325 252.449 1.00 31.00 434 PHE A C 1
ATOM 1660 O O . PHE A 1 440 ? 143.895 260.088 252.520 1.00 31.00 434 PHE A O 1
ATOM 1668 N N . MET A 1 441 ? 145.728 261.093 253.342 1.00 27.43 435 MET A N 1
ATOM 1669 C CA . MET A 1 441 ? 145.014 261.861 254.362 1.00 27.43 435 MET A CA 1
ATOM 1670 C C . MET A 1 441 ? 144.329 260.978 255.406 1.00 27.43 435 MET A C 1
ATOM 1671 O O . MET A 1 441 ? 144.765 260.950 256.560 1.00 27.43 435 MET A O 1
ATOM 1676 N N . GLY A 1 442 ? 143.263 260.274 255.045 1.00 30.52 436 GLY A N 1
ATOM 1677 C CA . GLY A 1 442 ? 142.629 259.352 255.967 1.00 30.52 436 GLY A CA 1
ATOM 1678 C C . GLY A 1 442 ? 141.144 259.200 255.696 1.00 30.52 436 GLY A C 1
ATOM 1679 O O . GLY A 1 442 ? 140.615 259.712 254.716 1.00 30.52 436 GLY A O 1
ATOM 1680 N N . ILE A 1 443 ? 140.484 258.473 256.600 1.00 30.94 437 ILE A N 1
ATOM 1681 C CA . ILE A 1 443 ? 139.058 258.167 256.521 1.00 30.94 437 ILE A CA 1
ATOM 1682 C C . ILE A 1 443 ? 138.404 258.589 257.829 1.00 30.94 437 ILE A C 1
ATOM 1683 O O . ILE A 1 443 ? 138.919 258.283 258.909 1.00 30.94 437 ILE A O 1
ATOM 1688 N N . ASN A 1 444 ? 137.271 259.279 257.737 1.00 42.13 438 ASN A N 1
ATOM 1689 C CA . ASN A 1 444 ? 136.598 259.824 258.905 1.00 42.13 438 ASN A CA 1
ATOM 1690 C C . ASN A 1 444 ? 135.565 258.832 259.441 1.00 42.13 438 ASN A C 1
ATOM 1691 O O . ASN A 1 444 ? 135.523 257.665 259.041 1.00 42.13 438 ASN A O 1
ATOM 1696 N N . ASP A 1 445 ? 134.722 259.300 260.368 1.00 51.67 439 ASP A N 1
ATOM 1697 C CA . ASP A 1 445 ? 133.748 258.423 261.016 1.00 51.67 439 ASP A CA 1
ATOM 1698 C C . ASP A 1 445 ? 132.794 257.811 259.999 1.00 51.67 439 ASP A C 1
ATOM 1699 O O . ASP A 1 445 ? 132.558 256.597 260.004 1.00 51.67 439 ASP A O 1
ATOM 1704 N N . GLN A 1 446 ? 132.226 258.636 259.127 1.00 47.30 440 GLN A N 1
ATOM 1705 C CA . GLN A 1 446 ? 131.502 258.113 257.980 1.00 47.30 440 GLN A CA 1
ATOM 1706 C C . GLN A 1 446 ? 132.489 257.514 256.988 1.00 47.30 440 GLN A C 1
ATOM 1707 O O . GLN A 1 446 ? 133.661 257.891 256.941 1.00 47.30 440 GLN A O 1
ATOM 1713 N N . ALA A 1 447 ? 132.008 256.573 256.182 1.00 39.31 441 ALA A N 1
ATOM 1714 C CA . ALA A 1 447 ? 132.876 255.866 255.244 1.00 39.31 441 ALA A CA 1
ATOM 1715 C C . ALA A 1 447 ? 133.207 256.758 254.045 1.00 39.31 441 ALA A C 1
ATOM 1716 O O . ALA A 1 447 ? 132.891 256.461 252.894 1.00 39.31 441 ALA A O 1
ATOM 1718 N N . VAL A 1 448 ? 133.869 257.874 254.342 1.00 34.62 442 VAL A N 1
ATOM 1719 C CA . VAL A 1 448 ? 134.255 258.865 253.344 1.00 34.62 442 VAL A CA 1
ATOM 1720 C C . VAL A 1 448 ? 135.774 258.944 253.319 1.00 34.62 442 VAL A C 1
ATOM 1721 O O . VAL A 1 448 ? 136.403 259.229 254.345 1.00 34.62 442 VAL A O 1
ATOM 1725 N N . ILE A 1 449 ? 136.357 258.698 252.154 1.00 31.40 443 ILE A N 1
ATOM 1726 C CA . ILE A 1 449 ? 137.801 258.774 251.969 1.00 31.40 443 ILE A CA 1
ATOM 1727 C C . ILE A 1 449 ? 138.158 260.181 251.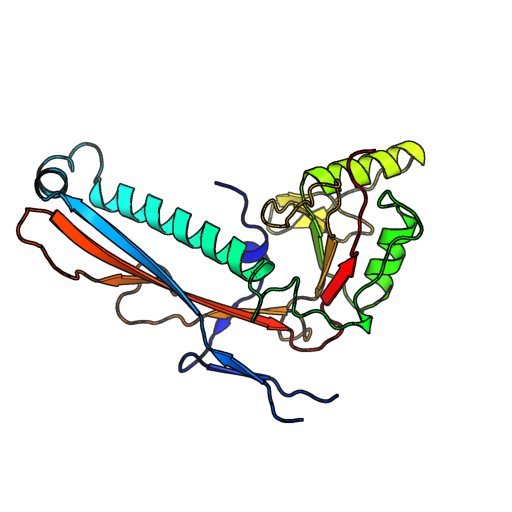511 1.00 31.40 443 ILE A C 1
ATOM 1728 O O . ILE A 1 449 ? 137.540 260.718 250.585 1.00 31.40 443 ILE A O 1
ATOM 1733 N N . GLN A 1 450 ? 139.151 260.781 252.159 1.00 30.09 444 GLN A N 1
ATOM 1734 C CA . GLN A 1 450 ? 139.569 262.146 251.875 1.00 30.09 444 GLN A CA 1
ATOM 1735 C C . GLN A 1 450 ? 140.976 262.144 251.299 1.00 30.09 444 GLN A C 1
ATOM 1736 O O . GLN A 1 450 ? 141.835 261.387 251.749 1.00 30.09 444 GLN A O 1
ATOM 1742 N N . TYR A 1 451 ? 141.204 262.986 250.295 1.00 29.86 445 TYR A N 1
ATOM 1743 C CA . TYR A 1 451 ? 142.515 263.140 249.683 1.00 29.86 445 TYR A CA 1
ATOM 1744 C C . TYR A 1 451 ? 142.901 264.610 249.667 1.00 29.86 445 TYR A C 1
ATOM 1745 O O . TYR A 1 451 ? 142.042 265.491 249.597 1.00 29.86 445 TYR A O 1
ATOM 1754 N N . LEU A 1 452 ? 144.203 264.865 249.731 1.00 26.56 446 LEU A N 1
ATOM 1755 C CA . LEU A 1 452 ? 144.750 266.213 249.666 1.00 26.56 446 LEU A CA 1
ATOM 1756 C C . LEU A 1 452 ? 145.494 266.380 248.350 1.00 26.56 446 LEU A C 1
ATOM 1757 O O . LEU A 1 452 ? 146.414 265.612 248.052 1.00 26.56 446 LEU A O 1
ATOM 1762 N N . VAL A 1 453 ? 145.095 267.378 247.566 1.00 26.77 447 VAL A N 1
ATOM 1763 C CA . VAL A 1 453 ? 145.680 267.645 246.257 1.00 26.77 447 VAL A CA 1
ATOM 1764 C C . VAL A 1 453 ? 146.304 269.033 246.302 1.00 26.77 447 VAL A C 1
ATOM 1765 O O . VAL A 1 453 ? 145.621 270.014 246.620 1.00 26.77 447 VAL A O 1
ATOM 1769 N N . SER A 1 454 ? 147.594 269.116 245.982 1.00 27.46 448 SER A N 1
ATOM 1770 C CA . SER A 1 454 ? 148.355 270.349 246.121 1.00 27.46 448 SER A CA 1
ATOM 1771 C C . SER A 1 454 ? 149.157 270.628 244.859 1.00 27.46 448 SER A C 1
ATOM 1772 O O . SER A 1 454 ? 149.761 269.720 244.283 1.00 27.46 448 SER A O 1
ATOM 1775 N N . ALA A 1 455 ? 149.166 271.892 244.443 1.00 25.20 449 ALA A N 1
ATOM 1776 C CA . ALA A 1 455 ? 149.969 272.355 243.319 1.00 25.20 449 ALA A CA 1
ATOM 1777 C C . ALA A 1 455 ? 150.674 273.642 243.718 1.00 25.20 449 ALA A C 1
ATOM 1778 O O . ALA A 1 455 ? 150.047 274.545 244.279 1.00 25.20 449 ALA A O 1
ATOM 1780 N N . TYR A 1 456 ? 151.969 273.726 243.426 1.00 23.58 450 TYR A N 1
ATOM 1781 C CA . TYR A 1 456 ? 152.799 274.859 243.816 1.00 23.58 450 TYR A CA 1
ATOM 1782 C C . TYR A 1 456 ? 153.242 275.626 242.578 1.00 23.58 450 TYR A C 1
ATOM 1783 O O . TYR A 1 456 ? 153.730 275.027 241.614 1.00 23.58 450 TYR A O 1
ATOM 1792 N N . TYR A 1 457 ? 153.079 276.947 242.610 1.00 21.23 451 TYR A N 1
ATOM 1793 C CA . TYR A 1 457 ? 153.295 277.766 241.426 1.00 21.23 451 TYR A CA 1
ATOM 1794 C C . TYR A 1 457 ? 153.559 279.205 241.845 1.00 21.23 451 TYR A C 1
ATOM 1795 O O . TYR A 1 457 ? 153.221 279.619 242.956 1.00 21.23 451 TYR A O 1
ATOM 1804 N N . SER A 1 458 ? 154.158 279.961 240.927 1.00 22.69 452 SER A N 1
ATOM 1805 C CA . SER A 1 458 ? 154.346 281.400 241.075 1.00 22.69 452 SER A CA 1
ATOM 1806 C C . SER A 1 458 ? 154.792 281.954 239.728 1.00 22.69 452 SER A C 1
ATOM 1807 O O . SER A 1 458 ? 155.105 281.203 238.801 1.00 22.69 452 SER A O 1
ATOM 1810 N N . ALA A 1 459 ? 154.817 283.282 239.631 1.00 23.71 453 ALA A N 1
ATOM 1811 C CA . ALA A 1 459 ? 155.245 283.966 238.419 1.00 23.71 453 ALA A CA 1
ATOM 1812 C C . ALA A 1 459 ? 156.144 285.138 238.784 1.00 23.71 453 ALA A C 1
ATOM 1813 O O . ALA A 1 459 ? 155.958 285.781 239.819 1.00 23.71 453 ALA A O 1
ATOM 1815 N N . ALA A 1 460 ? 157.118 285.416 237.918 1.00 24.34 454 ALA A N 1
ATOM 1816 C CA . ALA A 1 460 ? 158.072 286.492 238.144 1.00 24.34 454 ALA A CA 1
ATOM 1817 C C . ALA A 1 460 ? 158.356 287.233 236.846 1.00 24.34 454 ALA A C 1
ATOM 1818 O O . ALA A 1 460 ? 158.419 286.626 235.774 1.00 24.34 454 ALA A O 1
ATOM 1820 N N . VAL A 1 461 ? 158.535 288.547 236.954 1.00 25.40 455 VAL A N 1
ATOM 1821 C CA . VAL A 1 461 ? 158.951 289.391 235.839 1.00 25.40 455 VAL A CA 1
ATOM 1822 C C . VAL A 1 461 ? 160.401 289.789 236.077 1.00 25.40 455 VAL A C 1
ATOM 1823 O O . VAL A 1 461 ? 160.711 290.472 237.060 1.00 25.40 455 VAL A O 1
ATOM 1827 N N . LEU A 1 462 ? 161.293 289.364 235.180 1.00 27.64 456 LEU A N 1
ATOM 1828 C CA . LEU A 1 462 ? 162.723 289.530 235.424 1.00 27.64 456 LEU A CA 1
ATOM 1829 C C . LEU A 1 462 ? 163.147 290.992 235.328 1.00 27.64 456 LEU A C 1
ATOM 1830 O O . LEU A 1 462 ? 163.868 291.495 236.196 1.00 27.64 456 LEU A O 1
ATOM 1835 N N . VAL A 1 463 ? 162.711 291.691 234.285 1.00 30.30 457 VAL A N 1
ATOM 1836 C CA . VAL A 1 463 ? 163.052 293.103 234.120 1.00 30.30 457 VAL A CA 1
ATOM 1837 C C . VAL A 1 463 ? 161.763 293.900 233.959 1.00 30.30 457 VAL A C 1
ATOM 1838 O O . VAL A 1 463 ? 160.765 293.365 233.458 1.00 30.30 457 VAL A O 1
ATOM 1842 N N . PRO A 1 464 ? 161.731 295.168 234.379 1.00 30.73 458 PRO A N 1
ATOM 1843 C CA . PRO A 1 464 ? 160.463 295.917 234.352 1.00 30.73 458 PRO A CA 1
ATOM 1844 C C . PRO A 1 464 ? 159.875 296.110 232.964 1.00 30.73 458 PRO A C 1
ATOM 1845 O O . PRO A 1 464 ? 158.646 296.171 232.833 1.00 30.73 458 PRO A O 1
ATOM 1849 N N . ASP A 1 465 ? 160.699 296.209 231.922 1.00 29.93 459 ASP A N 1
ATOM 1850 C CA . ASP A 1 465 ? 160.208 296.495 230.582 1.00 29.93 459 ASP A CA 1
ATOM 1851 C C . ASP A 1 465 ? 159.817 295.240 229.811 1.00 29.93 459 ASP A C 1
ATOM 1852 O O . ASP A 1 465 ? 159.755 295.277 228.578 1.00 29.93 459 ASP A O 1
ATOM 1857 N N . ALA A 1 466 ? 159.556 294.134 230.501 1.00 23.45 460 ALA A N 1
ATOM 1858 C CA . ALA A 1 466 ? 159.118 292.912 229.843 1.00 23.45 460 ALA A CA 1
ATOM 1859 C C . ALA A 1 466 ? 157.604 292.750 229.829 1.00 23.45 460 ALA A C 1
ATOM 1860 O O . ALA A 1 466 ? 157.109 291.773 229.260 1.00 23.45 460 ALA A O 1
ATOM 1862 N N . LEU A 1 467 ? 156.862 293.676 230.430 1.00 22.47 461 LEU A N 1
ATOM 1863 C CA . LEU A 1 467 ? 155.417 293.566 230.547 1.00 22.47 461 LEU A CA 1
ATOM 1864 C C . LEU A 1 467 ? 154.785 294.933 230.339 1.00 22.47 461 LEU A C 1
ATOM 1865 O O . LEU A 1 467 ? 155.256 295.930 230.890 1.00 22.47 461 LEU A O 1
ATOM 1870 N N . GLY A 1 468 ? 153.720 294.976 229.551 1.00 20.35 462 GLY A N 1
ATOM 1871 C CA . GLY A 1 468 ? 153.018 296.219 229.294 1.00 20.35 462 GLY A CA 1
ATOM 1872 C C . GLY A 1 468 ? 151.520 296.007 229.305 1.00 20.35 462 GLY A C 1
ATOM 1873 O O . GLY A 1 468 ? 151.020 294.946 228.930 1.00 20.35 462 GLY A O 1
ATOM 1874 N N . ILE A 1 469 ? 150.803 297.041 229.738 1.00 21.90 463 ILE A N 1
ATOM 1875 C CA . ILE A 1 469 ? 149.356 296.981 229.906 1.00 21.90 463 ILE A CA 1
ATOM 1876 C C . ILE A 1 469 ? 148.722 298.165 229.191 1.00 21.90 463 ILE A C 1
ATOM 1877 O O . ILE A 1 469 ? 149.185 299.302 229.334 1.00 21.90 463 ILE A O 1
ATOM 1882 N N . LEU A 1 470 ? 147.668 297.899 228.424 1.00 23.12 464 LEU A N 1
ATOM 1883 C CA . LEU A 1 470 ? 146.781 298.934 227.904 1.00 23.12 464 LEU A CA 1
ATOM 1884 C C . LEU A 1 470 ? 145.572 298.979 228.834 1.00 23.12 464 LEU A C 1
ATOM 1885 O O . LEU A 1 470 ? 144.778 298.035 228.874 1.00 23.12 464 LEU A O 1
ATOM 1890 N N . GLU A 1 471 ? 145.429 300.081 229.572 1.00 31.99 465 GLU A N 1
ATOM 1891 C CA . GLU A 1 471 ? 144.667 300.052 230.818 1.00 31.99 465 GLU A CA 1
ATOM 1892 C C . GLU A 1 471 ? 143.158 300.050 230.599 1.00 31.99 465 GLU A C 1
ATOM 1893 O O . GLU A 1 471 ? 142.473 299.091 230.967 1.00 31.99 465 GLU A O 1
ATOM 1899 N N . ASP A 1 472 ? 142.618 301.112 230.016 1.00 37.21 466 ASP A N 1
ATOM 1900 C CA . ASP A 1 472 ? 141.170 301.313 229.962 1.00 37.21 466 ASP A CA 1
ATOM 1901 C C . ASP A 1 472 ? 140.704 301.214 228.512 1.00 37.21 466 ASP A C 1
ATOM 1902 O O . ASP A 1 472 ? 140.622 302.214 227.798 1.00 37.21 466 ASP A O 1
ATOM 1907 N N . VAL A 1 473 ? 140.383 299.998 228.090 1.00 32.64 467 VAL A N 1
ATOM 1908 C CA . VAL A 1 473 ? 139.881 299.745 226.747 1.00 32.64 467 VAL A CA 1
ATOM 1909 C C . VAL A 1 473 ? 138.361 299.701 226.807 1.00 32.64 467 VAL A C 1
ATOM 1910 O O . VAL A 1 473 ? 137.784 298.840 227.477 1.00 32.64 467 VAL A O 1
ATOM 1914 N N . GLU A 1 474 ? 137.710 300.623 226.100 1.00 39.07 468 GLU A N 1
ATOM 1915 C CA . GLU A 1 474 ? 136.254 300.747 226.143 1.00 39.07 468 GLU A CA 1
ATOM 1916 C C . GLU A 1 474 ? 135.646 299.810 225.110 1.00 39.07 468 GLU A C 1
ATOM 1917 O O . GLU A 1 474 ? 135.464 300.163 223.945 1.00 39.07 468 GLU A O 1
ATOM 1923 N N . ILE A 1 475 ? 135.332 298.593 225.545 1.00 34.44 469 ILE A N 1
ATOM 1924 C CA . ILE A 1 475 ? 134.611 297.634 224.719 1.00 34.44 469 ILE A CA 1
ATOM 1925 C C . ILE A 1 475 ? 133.122 297.927 224.828 1.00 34.44 469 ILE A C 1
ATOM 1926 O O . ILE A 1 475 ? 132.693 298.704 225.688 1.00 34.44 469 ILE A O 1
ATOM 1931 N N . GLY A 1 476 ? 132.325 297.319 223.958 1.00 40.21 470 GLY A N 1
ATOM 1932 C CA . GLY A 1 476 ? 130.889 297.472 224.023 1.00 40.21 470 GLY A CA 1
ATOM 1933 C C . GLY A 1 476 ? 130.309 298.604 223.207 1.00 40.21 470 GLY A C 1
ATOM 1934 O O . GLY A 1 476 ? 129.098 298.841 223.287 1.00 40.21 470 GLY A O 1
ATOM 1935 N N . HIS A 1 477 ? 131.124 299.311 222.432 1.00 44.87 471 HIS A N 1
ATOM 1936 C CA . HIS A 1 477 ? 130.617 300.361 221.553 1.00 44.87 471 HIS A CA 1
ATOM 1937 C C . HIS A 1 477 ? 131.595 300.635 220.416 1.00 44.87 471 HIS A C 1
ATOM 1938 O O . HIS A 1 477 ? 132.808 300.535 220.591 1.00 44.87 471 HIS A O 1
#

Organism: NCBI:txid66876

InterPro domains:
  IPR000595 Cyclic nucleotide-binding domain [PF00027] (119-204)
  IPR000595 Cyclic nucleotide-binding domain [PS50042] (100-211)
  IPR000595 Cyclic nucleotide-binding domain [SM00100] (99-222)
  IPR000595 Cyclic nucleotide-binding domain [cd00038] (105-214)
  IPR014710 RmlC-like jelly roll fold [G3DSA:2.60.120.10] (75-222)
  IPR018490 Cyclic nucleotide-binding domain superfamily [SSF51206] (90-210)
  IPR045641 Type 2A encapsulin shell protein SrpI-like [PF19307] (223-470)
  IPR049817 Encapsulin nanocompartment shell protein 2B [NF041163] (22-471)
  IPR050397 Global Transcriptional Regulators in Environmental Response [PTHR24567] (99-459)

Secondary structure (DSSP, 8-state):
----HHHHHS-EEE-STTEEEE-----PPEEEE-EEEEEEEEEEHHHHHHTTSSS-HHHHHHHHHHHHHHHHHHHHHHH-TTT-TTTS--GGGEE--SSSS--HHHHHHHTTSSSS--EEEE-HHHHHHHHHHHHHTT-----EEETTEEEEEETTEEEEE-TTS---TTSEEEEEEE-B-TTTT-EEEEE----SSEEETTEEEEEEEE-SSSEEEEEEEEEEEEEESSGGGEEEEEEEE---

Nearest PDB structures (foldseek):
  9bhu-assembly1_A  TM=9.862E-01  e=1.947E-36  Streptomyces griseus subsp. griseus
  6x8m-assembly1_A  TM=9.631E-01  e=2.155E-33  Synechococcus elongatus PCC 7942 = FACHB-805
  8t6r-assembly1_A  TM=9.632E-01  e=1.023E-32  Acinetobacter baumannii 118362
  8wol-assembly1_1  TM=9.512E-01  e=3.007E-32  Mycolicibacterium smegmatis
  8won-assembly1_A  TM=9.407E-01  e=9.384E-32  Mycolicibacterium smegmatis

Solvent-accessible surface area: 12993 Å² total; per-residue (Å²): 176,33,59,47,16,0,27,118,15,5,52,86,27,82,2,117,70,16,32,44,136,17,127,141,223,173,157,75,67,75,109,8,105,32,41,65,1,80,38,62,10,135,4,88,23,142,29,27,107,107,89,58,134,123,84,62,67,65,34,63,59,13,96,115,28,4,63,61,2,51,29,106,5,2,81,46,0,0,31,33,198,100,7,0,2,24,68,32,12,60,139,158,20,64,20,123,21,159,77,14,31,0,21,10,80,6,4,46,68,1,33,78,115,21,149,127,19,55,2,2,0,0,25,60,108,0,39,55,2,2,19,109,26,26,115,87,118,70,70,196,28,114,21,29,109,34,112,70,54,114,16,114,2,11,162,52,21,15,7,0,51,5,77,36,2,72,42,48,131,120,70,16,5,17,0,0,0,0,2,19,5,93,145,39,86,0,0,2,0,0,39,49,45,64,28,114,76,71,83,63,94,5,0,7,28,124,118,108,19,100,65,152,116,46,31,28,38,51,49,0,5,1,77,6,1,1,0,20,32,36,90,52,0,0,0,0,1,33,78,0,70,2,56,120

Radius of gyration: 21.1 Å; Cα contacts (8 Å, |Δi|>4): 486; chains: 1; bounding box: 38×60×55 Å

Foldseek 3Di:
DDDLVVVVPFAEDADPPQKDWADDDVDGTDIGGWDKDKDKQKAFQVCQPPVPVVHRVVVVSVVVVVVVSSVVVSLCCAPPCPFHQVNQADPVQEDEDPDAADAPVNVVVNVVLAPDWAAKEWAPLNVVSHVVNCVVVVHDADWEADPNRTARDDPHHGYDHDNSFDADPQQWTKMKIFDHDVVVQTKHKYAHAPDPAPPDGQKHKDFCDQDPGRMTMIMIMGIIGMDRRDNSGMHMHGTHRGDD